Protein AF-A0A7S2RIU3-F1 (afdb_monomer_lite)

Sequence (317 aa):
FLNDSSLLVAAGASIALSIPTLNGYVSGSTHMAALGVFNILAFGINVISVSIPGRLDGGKEDAIERQDRQEEVKHTSYQSMSSSNEDENKDIVDRKVNEEYAIVSNVNAARAKQLINPSGWAFAIWAPIYLGETAFVTIGQWISPAVKHLLPQITTPFVAANLFQSLWCASFRPKYHHPTSSPWWQKYISVAMLSGTAYQLSHVHSIVKKDSSSSLWFIPITMHFGWTTVATLLNLNGSVALDCLPDAKEHIIIAVGYASALLATVLGVSITFVKDSPVYGATLAFAFAACADGLKRELKKQTSFDNNNDDVLTKAS

Radius of gyration: 23.57 Å; chains: 1; bounding box: 53×50×79 Å

Organism: NCBI:txid49252

pLDDT: mean 83.88, std 15.84, range [44.38, 98.69]

Secondary structure (DSSP, 8-state):
-TT-HHHHHHHHHHHHHHHHHHHHHHHT---HHHHHHHHHHHHHHHHHHHHSTT-TT-THHHHHHHHHHHHHHHHHHHHHTTS---HHHHHHHHHHHHHHHHHHHHHHHHHHT-S----GGGGGGHHHHHHHHHHIIIIIHHH-HHHHHHHHHHHHHHHHHHHHHHHHHHHT-GGGG-TTTS-TTGGGHHHHHHHHHHHHHHHHHHHHTT-GGGGGGGHHHHHHHHHHHHHHHHHHHHHHHHHT-SS--HHHHHHHHHHHHHHHHHHHHHHHHHTT-HHHHHHHHHHHHHHHHHHHHHHHHHHHHHHHHHHHHHHH-

Foldseek 3Di:
DLPDLVVLVVLLVVLVVCLVVLLVVLLPDPCLVVLLVLLVVLLVLLVVLVVQFQQPPPCVCVVVVVVVVVVVVVVVVVVCVVPDDDPPVVVVVVVVVVLVVVQVVLLVVLVLLQLFDFAPCLVVLVVLLSVLSCCCSVPVCPPPPLNVVCSSQLSSLSSQLSVLSSSLSNLPHPVLLGLPPHDLCSLCSNLSSLVRNLVSLVSVLVSCLVPPVSPSSCLSSLLSNLQSLLVSLSSVLSSVSSVCPPVRPSVVSVVSSVVSLVVSVCCLVCCCVVSVCVSSNVSSVSSVVRRVVVNVVSVVVVVVVVVVVVVVVVVVD

Structure (mmCIF, N/CA/C/O backbone):
data_AF-A0A7S2RIU3-F1
#
_entry.id   AF-A0A7S2RIU3-F1
#
loop_
_atom_site.group_PDB
_atom_site.id
_atom_site.type_symbol
_atom_site.label_atom_id
_atom_site.label_alt_id
_atom_site.label_comp_id
_atom_site.label_asym_id
_atom_site.label_entity_id
_atom_site.label_seq_id
_atom_site.pdbx_PDB_ins_code
_atom_site.Cartn_x
_atom_site.Cartn_y
_atom_site.Cartn_z
_atom_site.occupancy
_atom_site.B_iso_or_equiv
_atom_site.auth_seq_id
_atom_site.auth_comp_id
_atom_site.auth_asym_id
_atom_site.auth_atom_id
_atom_site.pdbx_PDB_model_num
ATOM 1 N N . PHE A 1 1 ? -9.741 20.211 -1.295 1.00 55.47 1 PHE A N 1
ATOM 2 C CA . PHE A 1 1 ? -10.467 19.455 -2.343 1.00 55.47 1 PHE A CA 1
ATOM 3 C C . PHE A 1 1 ? -10.849 18.044 -1.884 1.00 55.47 1 PHE A C 1
ATOM 5 O O . PHE A 1 1 ? -12.023 17.727 -1.919 1.00 55.47 1 PHE A O 1
ATOM 12 N N . LEU A 1 2 ? -9.942 17.220 -1.338 1.00 69.50 2 LEU A N 1
ATOM 13 C CA . LEU A 1 2 ? -10.250 15.852 -0.850 1.00 69.50 2 LEU A CA 1
ATOM 14 C C . LEU A 1 2 ? -11.048 15.786 0.476 1.00 69.50 2 LEU A C 1
ATOM 16 O O . LEU A 1 2 ? -10.914 14.832 1.243 1.00 69.50 2 LEU A O 1
ATOM 20 N N . ASN A 1 3 ? -11.861 16.807 0.765 1.00 79.00 3 ASN A N 1
ATOM 21 C CA . ASN A 1 3 ? -12.706 16.867 1.956 1.00 79.00 3 ASN A CA 1
ATOM 22 C C . ASN A 1 3 ? -14.093 16.222 1.719 1.00 79.00 3 ASN A C 1
ATOM 24 O O . ASN A 1 3 ? -14.942 16.285 2.600 1.00 79.00 3 ASN A O 1
ATOM 28 N N . ASP A 1 4 ? -14.306 15.556 0.588 1.00 88.56 4 ASP A N 1
ATOM 29 C CA . ASP A 1 4 ? -15.521 14.806 0.260 1.00 88.56 4 ASP A CA 1
ATOM 30 C C . ASP A 1 4 ? -15.141 13.355 -0.084 1.00 88.56 4 ASP A C 1
ATOM 32 O O . ASP A 1 4 ? -14.226 13.114 -0.878 1.00 88.56 4 ASP A O 1
ATOM 36 N N . SER A 1 5 ? -15.813 12.386 0.543 1.00 90.69 5 SER A N 1
ATOM 37 C CA . SER A 1 5 ? -15.600 10.947 0.324 1.00 90.69 5 SER A CA 1
ATOM 38 C C . SER A 1 5 ? -15.981 10.534 -1.091 1.00 90.69 5 SER A C 1
ATOM 40 O O . SER A 1 5 ? -15.297 9.708 -1.690 1.00 90.69 5 SER A O 1
ATOM 42 N N . SER A 1 6 ? -17.037 11.127 -1.645 1.00 92.62 6 SER A N 1
ATOM 43 C CA . SER A 1 6 ? -17.508 10.871 -3.004 1.00 92.62 6 SER A CA 1
ATOM 44 C C . SER A 1 6 ? -16.467 11.331 -4.009 1.00 92.62 6 SER A C 1
ATOM 46 O O . SER A 1 6 ? -16.177 10.617 -4.964 1.00 92.62 6 SER A O 1
ATOM 48 N N . LEU A 1 7 ? -15.835 12.481 -3.759 1.00 92.56 7 LEU A N 1
ATOM 49 C CA . LEU A 1 7 ? -14.757 12.975 -4.608 1.00 92.56 7 LEU A CA 1
ATOM 50 C C . LEU A 1 7 ? -13.502 12.102 -4.505 1.00 92.56 7 LEU A C 1
ATOM 52 O O . LEU A 1 7 ? -12.846 11.854 -5.512 1.00 92.56 7 LEU A O 1
ATOM 56 N N . LEU A 1 8 ? -13.180 11.608 -3.306 1.00 93.12 8 LEU A N 1
ATOM 57 C CA . LEU A 1 8 ? -12.072 10.674 -3.104 1.00 93.12 8 LEU A CA 1
ATOM 58 C C . LEU A 1 8 ? -12.297 9.366 -3.882 1.00 93.12 8 LEU A C 1
ATOM 60 O O . LEU A 1 8 ? -11.397 8.896 -4.578 1.00 93.12 8 LEU A O 1
ATOM 64 N N . VAL A 1 9 ? -13.513 8.814 -3.820 1.00 94.81 9 VAL A N 1
ATOM 65 C CA . VAL A 1 9 ? -13.907 7.634 -4.604 1.00 94.81 9 VAL A CA 1
ATOM 66 C C . VAL A 1 9 ? -13.896 7.932 -6.097 1.00 94.81 9 VAL A C 1
ATOM 68 O O . VAL A 1 9 ? -13.350 7.139 -6.858 1.00 94.81 9 VAL A O 1
ATOM 71 N N . ALA A 1 10 ? -14.433 9.075 -6.524 1.00 96.00 10 ALA A N 1
ATOM 72 C CA . ALA A 1 10 ? -14.424 9.485 -7.922 1.00 96.00 10 ALA A CA 1
ATOM 73 C C . ALA A 1 10 ? -12.992 9.628 -8.457 1.00 96.00 10 ALA A C 1
ATOM 75 O O . ALA A 1 10 ? -12.719 9.196 -9.575 1.00 96.00 10 ALA A O 1
ATOM 76 N N . ALA A 1 11 ? -12.061 10.158 -7.659 1.00 96.44 11 ALA A N 1
ATOM 77 C CA . ALA A 1 11 ? -10.648 10.236 -8.018 1.00 96.44 11 ALA A CA 1
ATOM 78 C C . ALA A 1 11 ? -10.031 8.838 -8.178 1.00 96.44 11 ALA A C 1
ATOM 80 O O . ALA A 1 11 ? -9.396 8.563 -9.195 1.00 96.44 11 ALA A O 1
ATOM 81 N N . GLY A 1 12 ? -10.275 7.928 -7.229 1.00 96.62 12 GLY A N 1
ATOM 82 C CA . GLY A 1 12 ? -9.811 6.540 -7.319 1.00 96.62 12 GLY A CA 1
ATOM 83 C C . GLY A 1 12 ? -10.391 5.794 -8.526 1.00 96.62 12 GLY A C 1
ATOM 84 O O . GLY A 1 12 ? -9.662 5.124 -9.256 1.00 96.62 12 GLY A O 1
ATOM 85 N N . ALA A 1 13 ? -11.688 5.963 -8.790 1.00 97.38 13 ALA A N 1
ATOM 86 C CA . ALA A 1 13 ? -12.356 5.405 -9.961 1.00 97.38 13 ALA A CA 1
ATOM 87 C C . ALA A 1 13 ? -11.805 5.998 -11.266 1.00 97.38 13 ALA A C 1
ATOM 89 O O . ALA A 1 13 ? -11.565 5.261 -12.217 1.00 97.38 13 ALA A O 1
ATOM 90 N N . SER A 1 14 ? -11.536 7.305 -11.302 1.00 97.69 14 SER A N 1
ATOM 91 C CA . SER A 1 14 ? -10.934 7.973 -12.462 1.00 97.69 14 SER A CA 1
ATOM 92 C C . SER A 1 14 ? -9.537 7.431 -12.759 1.00 97.69 14 SER A C 1
ATOM 94 O O . SER A 1 14 ? -9.223 7.156 -13.917 1.00 97.69 14 SER A O 1
ATOM 96 N N . ILE A 1 15 ? -8.718 7.197 -11.725 1.00 97.25 15 ILE A N 1
ATOM 97 C CA . ILE A 1 15 ? -7.428 6.514 -11.883 1.00 97.25 15 ILE A CA 1
ATOM 98 C C . ILE A 1 15 ? -7.667 5.129 -12.489 1.00 97.25 15 ILE A C 1
ATOM 100 O O . ILE A 1 15 ? -7.122 4.850 -13.552 1.00 97.25 15 ILE A O 1
ATOM 104 N N . ALA A 1 16 ? -8.533 4.304 -11.890 1.00 96.62 16 ALA A N 1
ATOM 105 C CA . ALA A 1 16 ? -8.804 2.947 -12.371 1.00 96.62 16 ALA A CA 1
ATOM 106 C C . ALA A 1 16 ? -9.253 2.908 -13.845 1.00 96.62 16 ALA A C 1
ATOM 108 O O . ALA A 1 16 ? -8.742 2.111 -14.631 1.00 96.62 16 ALA A O 1
ATOM 109 N N . LEU A 1 17 ? -10.178 3.793 -14.225 1.00 97.31 17 LEU A N 1
ATOM 110 C CA . LEU A 1 17 ? -10.743 3.867 -15.573 1.00 97.31 17 LEU A CA 1
ATOM 111 C C . LEU A 1 17 ? -9.758 4.430 -16.605 1.00 97.31 17 LEU A C 1
ATOM 113 O O . LEU A 1 17 ? -9.846 4.082 -17.780 1.00 97.31 17 LEU A O 1
ATOM 117 N N . SER A 1 18 ? -8.810 5.275 -16.192 1.00 95.75 18 SER A N 1
ATOM 118 C CA . SER A 1 18 ? -7.809 5.846 -17.103 1.00 95.75 18 SER A CA 1
ATOM 119 C C . SER A 1 18 ? -6.658 4.890 -17.434 1.00 95.75 18 SER A C 1
ATOM 121 O O . SER A 1 18 ? -5.979 5.096 -18.440 1.00 95.75 18 SER A O 1
ATOM 123 N N . ILE A 1 19 ? -6.451 3.824 -16.648 1.00 95.31 19 ILE A N 1
ATOM 124 C CA . ILE A 1 19 ? -5.309 2.906 -16.807 1.00 95.31 19 ILE A CA 1
ATOM 125 C C . ILE A 1 19 ? -5.209 2.289 -18.205 1.00 95.31 19 ILE A C 1
ATOM 127 O O . ILE A 1 19 ? -4.118 2.360 -18.763 1.00 95.31 19 ILE A O 1
ATOM 131 N N . PRO A 1 20 ? -6.262 1.708 -18.818 1.00 93.81 20 PRO A N 1
ATOM 132 C CA . PRO A 1 20 ? -6.129 1.103 -20.145 1.00 93.81 20 PRO A CA 1
ATOM 133 C C . PRO A 1 20 ? -5.681 2.115 -21.207 1.00 93.81 20 PRO A C 1
ATOM 135 O O . PRO A 1 20 ? -4.776 1.832 -21.994 1.00 93.81 20 PRO A O 1
ATOM 138 N N . THR A 1 21 ? -6.259 3.319 -21.178 1.00 93.50 21 THR A N 1
ATOM 139 C CA . THR A 1 21 ? -5.922 4.419 -22.091 1.00 93.50 21 THR A CA 1
ATOM 140 C C . THR A 1 21 ? -4.491 4.904 -21.876 1.00 93.50 21 THR A C 1
ATOM 142 O O . THR A 1 21 ? -3.727 5.025 -22.835 1.00 93.50 21 THR A O 1
ATOM 145 N N . LEU A 1 22 ? -4.098 5.130 -20.618 1.00 90.69 22 LEU A N 1
ATOM 146 C CA . LEU A 1 22 ? -2.735 5.524 -20.265 1.00 90.69 22 LEU A CA 1
ATOM 147 C C . LEU A 1 22 ? -1.729 4.442 -20.648 1.00 90.69 22 LEU A C 1
ATOM 149 O O . LEU A 1 22 ? -0.668 4.763 -21.167 1.00 90.69 22 LEU A O 1
ATOM 153 N N . ASN A 1 23 ? -2.066 3.167 -20.463 1.00 90.31 23 ASN A N 1
ATOM 154 C CA . ASN A 1 23 ? -1.193 2.061 -20.825 1.00 90.31 23 ASN A CA 1
ATOM 155 C C . ASN A 1 23 ? -0.964 1.990 -22.337 1.00 90.31 23 ASN A C 1
ATOM 157 O O . ASN A 1 23 ? 0.176 1.812 -22.758 1.00 90.31 23 ASN A O 1
ATOM 161 N N . GLY A 1 24 ? -2.008 2.194 -23.148 1.00 87.31 24 GLY A N 1
ATOM 162 C CA . GLY A 1 24 ? -1.877 2.278 -24.605 1.00 87.31 24 GLY A CA 1
ATOM 163 C C . GLY A 1 24 ? -0.983 3.439 -25.050 1.00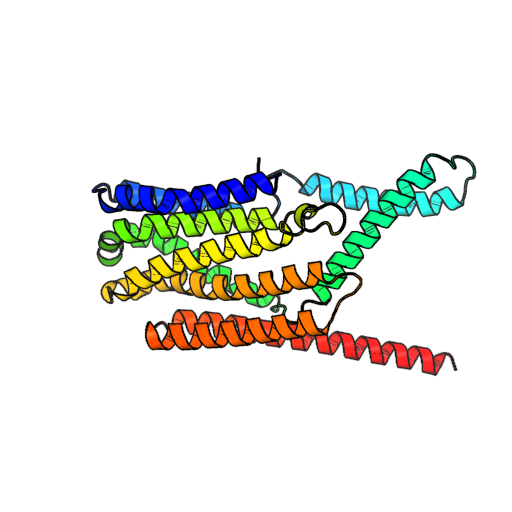 87.31 24 GLY A C 1
ATOM 164 O O . GLY A 1 24 ? -0.103 3.255 -25.887 1.00 87.31 24 GLY A O 1
ATOM 165 N N . TYR A 1 25 ? -1.153 4.614 -24.437 1.00 88.88 25 TYR A N 1
ATOM 166 C CA . TYR A 1 25 ? -0.342 5.794 -24.743 1.00 88.88 25 TYR A CA 1
ATOM 167 C C . TYR A 1 25 ? 1.124 5.637 -24.305 1.00 88.88 25 TYR A C 1
ATOM 169 O O . TYR A 1 25 ? 2.047 5.915 -25.067 1.00 88.88 25 TYR A O 1
ATOM 177 N N . VAL A 1 26 ? 1.350 5.160 -23.079 1.00 89.44 26 VAL A N 1
ATOM 178 C CA . VAL A 1 26 ? 2.682 5.014 -22.477 1.00 89.44 26 VAL A CA 1
ATOM 179 C C . VAL A 1 26 ? 3.475 3.882 -23.126 1.00 89.44 26 VAL A C 1
ATOM 181 O O . VAL A 1 26 ? 4.656 4.072 -23.411 1.00 89.44 26 VAL A O 1
ATOM 184 N N . SER A 1 27 ? 2.837 2.749 -23.438 1.00 84.19 27 SER A N 1
ATOM 185 C CA . SER A 1 27 ? 3.509 1.614 -24.090 1.00 84.19 27 SER A CA 1
ATOM 186 C C . SER A 1 27 ? 3.995 1.951 -25.504 1.00 84.19 27 SER A C 1
ATOM 188 O O . SER A 1 27 ? 4.968 1.366 -25.969 1.00 84.19 27 SER A O 1
ATOM 190 N N . GLY A 1 28 ? 3.332 2.892 -26.188 1.00 80.56 28 GLY A N 1
ATOM 191 C CA . GLY A 1 28 ? 3.750 3.401 -27.498 1.00 80.56 28 GLY A CA 1
ATOM 192 C C . GLY A 1 28 ? 4.742 4.568 -27.440 1.00 80.56 28 GLY A C 1
ATOM 193 O O . GLY A 1 28 ? 5.232 5.001 -28.482 1.00 80.56 28 GLY A O 1
ATOM 194 N N . SER A 1 29 ? 5.039 5.099 -26.250 1.00 80.19 29 SER A N 1
ATOM 195 C CA . SER A 1 29 ? 5.915 6.259 -26.097 1.00 80.19 29 SER A CA 1
ATOM 196 C C . SER A 1 29 ? 7.383 5.879 -26.272 1.00 80.19 29 SER A C 1
ATOM 198 O O . SER A 1 29 ? 7.905 4.995 -25.595 1.00 80.19 29 SER A O 1
ATOM 200 N N . THR A 1 30 ? 8.088 6.616 -27.128 1.00 79.25 30 THR A N 1
ATOM 201 C CA . THR A 1 30 ? 9.547 6.511 -27.291 1.00 79.25 30 THR A CA 1
ATOM 202 C C . THR A 1 30 ? 10.312 7.445 -26.344 1.00 79.25 30 THR A C 1
ATOM 204 O O . THR A 1 30 ? 11.537 7.365 -26.229 1.00 79.25 30 THR A O 1
ATOM 207 N N . HIS A 1 31 ? 9.611 8.324 -25.618 1.00 91.50 31 HIS A N 1
ATOM 208 C CA . HIS A 1 31 ? 10.215 9.344 -24.763 1.00 91.50 31 HIS A CA 1
ATOM 209 C C . HIS A 1 31 ? 10.477 8.823 -23.343 1.00 91.50 31 HIS A C 1
ATOM 211 O O . HIS A 1 31 ? 9.779 9.174 -22.392 1.00 91.50 31 HIS A O 1
ATOM 217 N N . MET A 1 32 ? 11.537 8.028 -23.179 1.00 91.88 32 MET A N 1
ATOM 218 C CA . MET A 1 32 ? 11.919 7.429 -21.886 1.00 91.88 32 MET A CA 1
ATOM 219 C C . MET A 1 32 ? 12.101 8.450 -20.756 1.00 91.88 32 MET A C 1
ATOM 221 O O . MET A 1 32 ? 11.740 8.183 -19.612 1.00 91.88 32 MET A O 1
ATOM 225 N N . ALA A 1 33 ? 12.616 9.641 -21.074 1.00 93.06 33 ALA A N 1
ATOM 226 C CA . ALA A 1 33 ? 12.773 10.710 -20.092 1.00 93.06 33 ALA A CA 1
ATOM 227 C C . ALA A 1 33 ? 11.423 11.195 -19.540 1.00 93.06 33 ALA A C 1
ATOM 229 O O . ALA A 1 33 ? 11.303 11.424 -18.340 1.00 93.06 33 ALA A O 1
ATOM 230 N N . ALA A 1 34 ? 10.392 11.292 -20.386 1.00 94.25 34 ALA A N 1
ATOM 231 C CA . ALA A 1 34 ? 9.056 11.686 -19.946 1.00 94.25 34 ALA A CA 1
ATOM 232 C C . ALA A 1 34 ? 8.450 10.639 -18.997 1.00 94.25 34 ALA A C 1
ATOM 234 O O . ALA A 1 34 ? 7.893 10.999 -17.963 1.00 94.25 34 ALA A O 1
ATOM 235 N N . LEU A 1 35 ? 8.632 9.346 -19.293 1.00 94.94 35 LEU A N 1
ATOM 236 C CA . LEU A 1 35 ? 8.189 8.254 -18.416 1.00 94.94 35 LEU A CA 1
ATOM 237 C C . LEU A 1 35 ? 8.882 8.298 -17.050 1.00 94.94 35 LEU A C 1
ATOM 239 O O . LEU A 1 35 ? 8.228 8.156 -16.015 1.00 94.94 35 LEU A O 1
ATOM 243 N N . GLY A 1 36 ? 10.191 8.561 -17.045 1.00 95.81 36 GLY A N 1
ATOM 244 C CA . GLY A 1 36 ? 10.953 8.742 -15.814 1.00 95.81 36 GLY A CA 1
ATOM 245 C C . GLY A 1 36 ? 10.455 9.927 -14.981 1.00 95.81 36 GLY A C 1
ATOM 246 O O . GLY A 1 36 ? 10.289 9.800 -13.766 1.00 95.81 36 GLY A O 1
ATOM 247 N N . VAL A 1 37 ? 10.145 11.056 -15.626 1.00 96.44 37 VAL A N 1
ATOM 248 C CA . VAL A 1 37 ? 9.562 12.232 -14.959 1.00 96.44 37 VAL A CA 1
ATOM 249 C C . VAL A 1 37 ? 8.190 11.910 -14.363 1.00 96.44 37 VAL A C 1
ATOM 251 O O . VAL A 1 37 ? 7.948 12.266 -13.212 1.00 96.44 37 VAL A O 1
ATOM 254 N N . PHE A 1 38 ? 7.315 11.189 -15.072 1.00 96.00 38 PHE A N 1
ATOM 255 C CA . PHE A 1 38 ? 6.019 10.776 -14.517 1.00 96.00 38 PHE A CA 1
ATOM 256 C C . PHE A 1 38 ? 6.166 9.905 -13.266 1.00 96.00 38 PHE A C 1
ATOM 258 O O . PHE A 1 38 ? 5.475 10.154 -12.276 1.00 96.00 38 PHE A O 1
ATOM 265 N N . ASN A 1 39 ? 7.098 8.946 -13.269 1.00 97.62 39 ASN A N 1
ATOM 266 C CA . ASN A 1 39 ? 7.386 8.124 -12.091 1.00 97.62 39 ASN A CA 1
ATOM 267 C C . ASN A 1 39 ? 7.856 8.979 -10.901 1.00 97.62 39 ASN A C 1
ATOM 269 O O . ASN A 1 39 ? 7.372 8.784 -9.788 1.00 97.62 39 ASN A O 1
ATOM 273 N N . ILE A 1 40 ? 8.759 9.944 -11.130 1.00 98.19 40 ILE A N 1
ATOM 274 C CA . ILE A 1 40 ? 9.255 10.854 -10.081 1.00 98.19 40 ILE A CA 1
ATOM 275 C C . ILE A 1 40 ? 8.121 11.710 -9.520 1.00 98.19 40 ILE A C 1
ATOM 277 O O . ILE A 1 40 ? 7.999 11.829 -8.305 1.00 98.19 40 ILE A O 1
ATOM 281 N N . LEU A 1 41 ? 7.289 12.300 -10.383 1.00 98.06 41 LEU A N 1
ATOM 282 C CA . LEU A 1 41 ? 6.187 13.158 -9.951 1.00 98.06 41 LEU A CA 1
ATOM 283 C C . LEU A 1 41 ? 5.164 12.374 -9.124 1.00 98.06 41 LEU A C 1
ATOM 285 O O . LEU A 1 41 ? 4.795 12.815 -8.038 1.00 98.06 41 LEU A O 1
ATOM 289 N N . ALA A 1 42 ? 4.746 11.198 -9.598 1.00 97.88 42 ALA A N 1
ATOM 290 C CA . ALA A 1 42 ? 3.797 10.355 -8.876 1.00 97.88 42 ALA A CA 1
ATOM 291 C C . ALA A 1 42 ? 4.358 9.896 -7.522 1.00 97.88 42 ALA A C 1
ATOM 293 O O . ALA A 1 42 ? 3.676 10.007 -6.504 1.00 97.88 42 ALA A O 1
ATOM 294 N N . PHE A 1 43 ? 5.616 9.447 -7.491 1.00 98.38 43 PHE A N 1
ATOM 295 C CA . PHE A 1 43 ? 6.285 9.060 -6.251 1.00 98.38 43 PHE A CA 1
ATOM 296 C C . PHE A 1 43 ? 6.463 10.246 -5.292 1.00 98.38 43 PHE A C 1
ATOM 298 O O . PHE A 1 43 ? 6.207 10.115 -4.099 1.00 98.38 43 PHE A O 1
ATOM 305 N N . GLY A 1 44 ? 6.820 11.429 -5.797 1.00 98.06 44 GLY A N 1
ATOM 306 C CA . GLY A 1 44 ? 6.921 12.651 -4.998 1.00 98.06 44 GLY A CA 1
ATOM 307 C C . GLY A 1 44 ? 5.589 13.045 -4.353 1.00 98.06 44 GLY A C 1
ATOM 308 O O . GLY A 1 44 ? 5.549 13.343 -3.160 1.00 98.06 44 GLY A O 1
ATOM 309 N N . ILE A 1 45 ? 4.483 12.971 -5.105 1.00 96.69 45 ILE A N 1
ATOM 310 C CA . ILE A 1 45 ? 3.126 13.183 -4.571 1.00 96.69 45 ILE A CA 1
ATOM 311 C C . ILE A 1 45 ? 2.821 12.167 -3.463 1.00 96.69 45 ILE A C 1
ATOM 313 O O . ILE A 1 45 ? 2.296 12.548 -2.413 1.00 96.69 45 ILE A O 1
ATOM 317 N N . ASN A 1 46 ? 3.179 10.896 -3.660 1.00 96.38 46 ASN A N 1
ATOM 318 C CA . ASN A 1 46 ? 3.010 9.853 -2.652 1.00 96.38 46 ASN A CA 1
ATOM 319 C C . ASN A 1 46 ? 3.817 10.147 -1.377 1.00 96.38 46 ASN A C 1
ATOM 321 O O . ASN A 1 46 ? 3.227 10.220 -0.301 1.00 96.38 46 ASN A O 1
ATOM 325 N N . VAL A 1 47 ? 5.119 10.440 -1.488 1.00 96.44 47 VAL A N 1
ATOM 326 C CA . VAL A 1 47 ? 5.991 10.805 -0.351 1.00 96.44 47 VAL A CA 1
ATOM 327 C C . VAL A 1 47 ? 5.418 11.977 0.451 1.00 96.44 47 VAL A C 1
ATOM 329 O O . VAL A 1 47 ? 5.354 11.915 1.681 1.00 96.44 47 VAL A O 1
ATOM 332 N N . ILE A 1 48 ? 4.949 13.030 -0.224 1.00 94.50 48 ILE A N 1
ATOM 333 C CA . ILE A 1 48 ? 4.302 14.176 0.434 1.00 94.50 48 ILE A CA 1
ATOM 334 C C . ILE A 1 48 ? 3.016 13.734 1.149 1.00 94.50 48 ILE A C 1
ATOM 336 O O . ILE A 1 48 ? 2.780 14.116 2.295 1.00 94.50 48 ILE A O 1
ATOM 340 N N . SER A 1 49 ? 2.208 12.890 0.501 1.00 91.69 49 SER A N 1
ATOM 341 C CA . SER A 1 49 ? 0.938 12.395 1.048 1.00 91.69 49 SER A CA 1
ATOM 342 C C . SER A 1 49 ? 1.135 11.559 2.317 1.00 91.69 49 SER A C 1
ATOM 344 O O . SER A 1 49 ? 0.420 11.766 3.298 1.00 91.69 49 SER A O 1
ATOM 346 N N . VAL A 1 50 ? 2.121 10.653 2.339 1.00 89.62 50 VAL A N 1
ATOM 347 C CA . VAL A 1 50 ? 2.417 9.827 3.526 1.00 89.62 50 VAL A CA 1
ATOM 348 C C . VAL A 1 50 ? 3.136 10.591 4.631 1.00 89.62 50 VAL A C 1
ATOM 350 O O . VAL A 1 50 ? 3.028 10.214 5.794 1.00 89.62 50 VAL A O 1
ATOM 353 N N . SER A 1 51 ? 3.834 11.680 4.300 1.00 88.31 51 SER A N 1
ATOM 354 C CA . SER A 1 51 ? 4.454 12.559 5.302 1.00 88.31 51 SER A CA 1
ATOM 355 C C . SER A 1 51 ? 3.411 13.372 6.075 1.00 88.31 51 SER A C 1
ATOM 357 O O . SER A 1 51 ? 3.682 13.852 7.176 1.00 88.31 51 SER A O 1
ATOM 359 N N . ILE A 1 52 ? 2.201 13.517 5.518 1.00 81.81 52 ILE A N 1
ATOM 360 C CA . ILE A 1 52 ? 1.101 14.299 6.091 1.00 81.81 52 ILE A CA 1
ATOM 361 C C . ILE A 1 52 ? -0.212 13.476 6.056 1.00 81.81 52 ILE A C 1
ATOM 363 O O . ILE A 1 52 ? -1.178 13.865 5.387 1.00 81.81 52 ILE A O 1
ATOM 367 N N . PRO A 1 53 ? -0.306 12.332 6.774 1.00 64.94 53 PRO A N 1
ATOM 368 C CA . PRO A 1 53 ? -1.495 11.480 6.721 1.00 64.94 53 PRO A CA 1
ATOM 369 C C . PRO A 1 53 ? -2.737 12.226 7.218 1.00 64.94 53 PRO A C 1
ATOM 371 O O . PRO A 1 53 ? -2.715 12.820 8.297 1.00 64.94 53 PRO A O 1
ATOM 374 N N . GLY A 1 54 ? -3.822 12.202 6.436 1.00 56.56 54 GLY A N 1
ATOM 375 C CA . GLY A 1 54 ? -5.116 12.790 6.801 1.00 56.56 54 GLY A CA 1
ATOM 376 C C . GLY A 1 54 ? -5.156 14.319 6.965 1.00 56.56 54 GLY A C 1
ATOM 377 O O . GLY A 1 54 ? -6.140 14.814 7.509 1.00 56.56 54 GLY A O 1
ATOM 378 N N . ARG A 1 55 ? -4.115 15.064 6.549 1.00 57.22 55 ARG A N 1
ATOM 379 C CA . ARG A 1 55 ? -3.847 16.436 7.047 1.00 57.22 55 ARG A CA 1
ATOM 380 C C . ARG A 1 55 ? -3.463 17.488 5.990 1.00 57.22 55 ARG A C 1
ATOM 382 O O . ARG A 1 55 ? -2.995 18.561 6.361 1.00 57.22 55 ARG A O 1
ATOM 389 N N . LEU A 1 56 ? -3.658 17.216 4.694 1.00 49.72 56 LEU A N 1
ATOM 390 C CA . LEU A 1 56 ? -3.266 18.126 3.593 1.00 49.72 56 LEU A CA 1
ATOM 391 C C . LEU A 1 56 ? -3.995 19.491 3.588 1.00 49.72 56 LEU A C 1
ATOM 393 O O . LEU A 1 56 ? -3.634 20.370 2.816 1.00 49.72 56 LEU A O 1
ATOM 397 N N . ASP A 1 57 ? -5.014 19.672 4.423 1.00 50.88 57 ASP A N 1
ATOM 398 C CA . ASP A 1 57 ? -5.892 20.843 4.490 1.00 50.88 57 ASP A CA 1
ATOM 399 C C . ASP A 1 57 ? -5.889 21.563 5.852 1.00 50.88 57 ASP A C 1
ATOM 401 O O . ASP A 1 57 ? -6.804 22.324 6.131 1.00 50.88 57 ASP A O 1
ATOM 405 N N . GLY A 1 58 ? -4.857 21.377 6.686 1.00 45.78 58 GLY A N 1
ATOM 406 C CA . GLY A 1 58 ? -4.597 22.298 7.810 1.00 45.78 58 GLY A CA 1
ATOM 407 C C . GLY A 1 58 ? -5.210 21.936 9.170 1.00 45.78 58 GLY A C 1
ATOM 408 O O . GLY A 1 58 ? -5.022 22.674 10.127 1.00 45.78 58 GLY A O 1
ATOM 409 N N . GLY A 1 59 ? -5.830 20.762 9.333 1.00 44.38 59 GLY A N 1
ATOM 410 C CA . GLY A 1 59 ? -6.490 20.347 10.590 1.00 44.38 59 GLY A CA 1
ATOM 411 C C . GLY A 1 59 ? -5.598 20.163 11.838 1.00 44.38 59 GLY A C 1
ATOM 412 O O . GLY A 1 59 ? -6.030 19.531 12.799 1.00 44.38 59 GLY A O 1
ATOM 413 N N . LYS A 1 60 ? -4.343 20.643 11.841 1.00 44.50 60 LYS A N 1
ATOM 414 C CA . LYS A 1 60 ? -3.565 20.817 13.082 1.00 44.50 60 LYS A CA 1
ATOM 415 C C . LYS A 1 60 ? -4.205 21.879 13.967 1.00 44.50 60 LYS A C 1
ATOM 417 O O . LYS A 1 60 ? -4.303 21.635 15.161 1.00 44.50 60 LYS A O 1
ATOM 422 N N . GLU A 1 61 ? -4.659 22.980 13.377 1.00 45.66 61 GLU A N 1
ATOM 423 C CA . GLU A 1 61 ? -5.354 24.037 14.110 1.00 45.66 61 GLU A CA 1
ATOM 424 C C . GLU A 1 61 ? -6.693 23.512 14.621 1.00 45.66 61 GLU A C 1
ATOM 426 O O . GLU A 1 61 ? -6.876 23.499 15.822 1.00 45.66 61 GLU A O 1
ATOM 431 N N . ASP A 1 62 ? -7.526 22.873 13.795 1.00 48.91 62 ASP A N 1
ATOM 432 C CA . ASP A 1 62 ? -8.819 22.347 14.262 1.00 48.91 62 ASP A CA 1
ATOM 433 C C . ASP A 1 62 ? -8.728 21.261 15.346 1.00 48.91 62 ASP A C 1
ATOM 435 O O . ASP A 1 62 ? -9.619 21.168 16.180 1.00 48.91 62 ASP A O 1
ATOM 439 N N . ALA A 1 63 ? -7.722 20.377 15.324 1.00 48.78 63 ALA A N 1
ATOM 440 C CA . ALA A 1 63 ? -7.600 19.306 16.320 1.00 48.78 63 ALA A CA 1
ATOM 441 C C . ALA A 1 63 ? -7.014 19.809 17.646 1.00 48.78 63 ALA A C 1
ATOM 443 O O . ALA A 1 63 ? -7.453 19.357 18.700 1.00 48.78 63 ALA A O 1
ATOM 444 N N . ILE A 1 64 ? -6.055 20.740 17.582 1.00 49.00 64 ILE A N 1
ATOM 445 C CA . ILE A 1 64 ? -5.510 21.424 18.760 1.00 49.00 64 ILE A CA 1
ATOM 446 C C . ILE A 1 64 ? -6.576 22.360 19.325 1.00 49.00 64 ILE A C 1
ATOM 448 O O . ILE A 1 64 ? -6.896 22.247 20.488 1.00 49.00 64 ILE A O 1
ATOM 452 N N . GLU A 1 65 ? -7.257 23.149 18.497 1.00 50.97 65 GLU A N 1
ATOM 453 C CA . GLU A 1 65 ? -8.361 24.021 18.906 1.00 50.97 65 GLU A CA 1
ATOM 454 C C . GLU A 1 65 ? -9.582 23.221 19.398 1.00 50.97 65 GLU A C 1
ATOM 456 O O . GLU A 1 65 ? -10.349 23.712 20.218 1.00 50.97 65 GLU A O 1
ATOM 461 N N . ARG A 1 66 ? -9.792 21.974 18.941 1.00 55.53 66 ARG A N 1
ATOM 462 C CA . ARG A 1 66 ? -10.788 21.057 19.531 1.00 55.53 66 ARG A CA 1
ATOM 463 C C . ARG A 1 66 ? -10.321 20.452 20.846 1.00 55.53 66 ARG A C 1
ATOM 465 O O . ARG A 1 66 ? -11.167 20.278 21.711 1.00 55.53 66 ARG A O 1
ATOM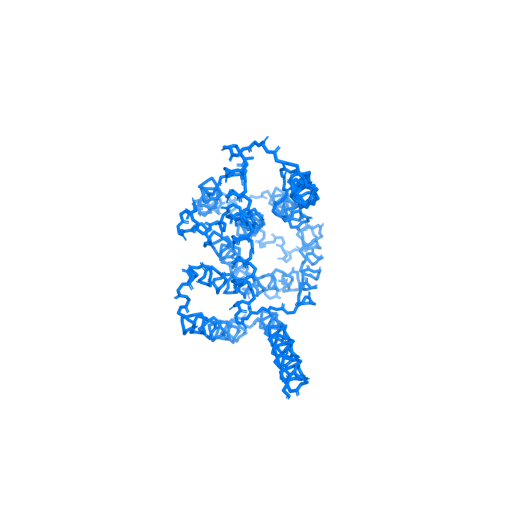 472 N N . GLN A 1 67 ? -9.039 20.123 21.006 1.00 53.75 67 GLN A N 1
ATOM 473 C CA . GLN A 1 67 ? -8.504 19.703 22.305 1.00 53.75 67 GLN A CA 1
ATOM 474 C C . GLN A 1 67 ? -8.538 20.858 23.305 1.00 53.75 67 GLN A C 1
ATOM 476 O O . GLN A 1 67 ? -9.049 20.668 24.398 1.00 53.75 67 GLN A O 1
ATOM 481 N N . ASP A 1 68 ? -8.114 22.051 22.901 1.00 57.44 68 ASP A N 1
ATOM 482 C CA . ASP A 1 68 ? -8.144 23.272 23.700 1.00 57.44 68 ASP A CA 1
ATOM 483 C C . ASP A 1 68 ? -9.590 23.643 24.042 1.00 57.44 68 ASP A C 1
ATOM 485 O O . ASP A 1 68 ? -9.890 23.855 25.209 1.00 57.44 68 ASP A O 1
ATOM 489 N N . ARG A 1 69 ? -10.536 23.587 23.086 1.00 56.12 69 ARG A N 1
ATOM 490 C CA . ARG A 1 69 ? -11.971 23.741 23.397 1.00 56.12 69 ARG A CA 1
ATOM 491 C C . ARG A 1 69 ? -12.512 22.623 24.284 1.00 56.12 69 ARG A C 1
ATOM 493 O O . ARG A 1 69 ? -13.404 22.881 25.076 1.00 56.12 69 ARG A O 1
ATOM 500 N N . GLN A 1 70 ? -12.033 21.385 24.174 1.00 55.75 70 GLN A N 1
ATOM 501 C CA . GLN A 1 70 ? -12.456 20.285 25.052 1.00 55.75 70 GLN A CA 1
ATOM 502 C C . GLN A 1 70 ? -11.914 20.443 26.477 1.00 55.75 70 GLN A C 1
ATOM 504 O O . GLN A 1 70 ? -12.622 20.110 27.430 1.00 55.75 70 GLN A O 1
ATOM 509 N N . GLU A 1 71 ? -10.684 20.933 26.630 1.00 59.25 71 GLU A N 1
ATOM 510 C CA . GLU A 1 71 ? -10.090 21.275 27.921 1.00 59.25 71 GLU A CA 1
ATOM 511 C C . GLU A 1 71 ? -10.775 22.500 28.525 1.00 59.25 71 GLU A C 1
ATOM 513 O O . GLU A 1 71 ? -11.136 22.460 29.698 1.00 59.25 71 GLU A O 1
ATOM 518 N N . GLU A 1 72 ? -11.061 23.522 27.718 1.00 58.47 72 GLU A N 1
ATOM 519 C CA . GLU A 1 72 ? -11.801 24.716 28.118 1.00 58.47 72 GLU A CA 1
ATOM 520 C C . GLU A 1 72 ? -13.235 24.361 28.527 1.00 58.47 72 GLU A C 1
ATOM 522 O O . GLU A 1 72 ? -13.637 24.698 29.632 1.00 58.47 72 GLU A O 1
ATOM 527 N N . VAL A 1 73 ? -13.970 23.566 27.740 1.00 56.50 73 VAL A N 1
ATOM 528 C CA . VAL A 1 73 ? -15.324 23.092 28.088 1.00 56.50 73 VAL A CA 1
ATOM 529 C C . VAL A 1 73 ? -15.316 22.222 29.343 1.00 56.50 73 VAL A C 1
ATOM 531 O O . VAL A 1 73 ? -16.203 22.387 30.175 1.00 56.50 73 VAL A O 1
ATOM 534 N N . LYS A 1 74 ? -14.322 21.342 29.548 1.00 58.38 74 LYS A N 1
ATOM 535 C CA . LYS A 1 74 ? -14.167 20.635 30.833 1.00 58.38 74 LYS A CA 1
ATOM 536 C C . LYS A 1 74 ? -13.959 21.626 31.975 1.00 58.38 74 LYS A C 1
ATOM 538 O O . LYS A 1 74 ? -14.612 21.514 33.009 1.00 58.38 74 LYS A O 1
ATOM 543 N N . HIS A 1 75 ? -13.080 22.609 31.802 1.00 56.62 75 HIS A N 1
ATOM 544 C CA . HIS A 1 75 ? -12.810 23.614 32.827 1.00 56.62 75 HIS A CA 1
ATOM 545 C C . HIS A 1 75 ? -14.060 24.456 33.142 1.00 56.62 75 HIS A C 1
ATOM 547 O O . HIS A 1 75 ? -14.392 24.659 34.309 1.00 56.62 75 HIS A O 1
ATOM 553 N N . THR A 1 76 ? -14.815 24.869 32.121 1.00 55.12 76 THR A N 1
ATOM 554 C CA . THR A 1 76 ? -16.066 25.626 32.244 1.00 55.12 76 THR A CA 1
ATOM 555 C C . THR A 1 76 ? -17.221 24.769 32.768 1.00 55.12 76 THR A C 1
ATOM 557 O O . THR A 1 76 ? -18.063 25.281 33.502 1.00 55.12 76 THR A O 1
ATOM 560 N N . SER A 1 77 ? -17.282 23.463 32.485 1.00 54.16 77 SER A N 1
ATOM 561 C CA . SER A 1 77 ? -18.300 22.572 33.061 1.00 54.16 77 SER A CA 1
ATOM 562 C C . SER A 1 77 ? -18.084 22.395 34.565 1.00 54.16 77 SER A C 1
ATOM 564 O O . SER A 1 77 ? -19.040 22.482 35.333 1.00 54.16 77 SER A O 1
ATOM 566 N N . TYR A 1 78 ? -16.827 22.250 35.006 1.00 53.84 78 TYR A N 1
ATOM 567 C CA . TYR A 1 78 ? -16.486 22.233 36.433 1.00 53.84 78 TYR A CA 1
ATOM 568 C C . TYR A 1 78 ? -16.761 23.580 37.116 1.00 53.84 78 TYR A C 1
ATOM 570 O O . TYR A 1 78 ? -17.167 23.608 38.276 1.00 53.84 78 TYR A O 1
ATOM 578 N N . GLN A 1 79 ? -16.598 24.696 36.402 1.00 51.25 79 GLN A N 1
ATOM 579 C CA . GLN A 1 79 ? -16.807 26.040 36.947 1.00 51.25 79 GLN A CA 1
ATOM 580 C C . GLN A 1 79 ? -18.284 26.490 36.913 1.00 51.25 79 GLN A C 1
ATOM 582 O O . GLN A 1 79 ? -18.728 27.207 37.807 1.00 51.25 79 GLN A O 1
ATOM 587 N N . SER A 1 80 ? -19.081 26.027 35.944 1.00 47.50 80 SER A N 1
ATOM 588 C CA . SER A 1 80 ? -20.516 26.346 35.803 1.00 47.50 80 SER A CA 1
ATOM 589 C C . SER A 1 80 ? -21.433 25.502 36.692 1.00 47.50 80 SER A C 1
ATOM 591 O O . SER A 1 80 ? -22.582 25.879 36.900 1.00 47.50 80 SER A O 1
ATOM 593 N N . MET A 1 81 ? -20.934 24.421 37.302 1.00 48.28 81 MET A N 1
ATOM 594 C CA . MET A 1 81 ? -21.609 23.778 38.442 1.00 48.28 81 MET A CA 1
ATOM 595 C C . MET A 1 81 ? -21.671 24.685 39.690 1.00 48.28 81 MET A C 1
ATOM 597 O O . MET A 1 81 ? -22.361 24.354 40.650 1.00 48.28 81 MET A O 1
ATOM 601 N N . SER A 1 82 ? -20.993 25.841 39.671 1.00 50.81 82 SER A N 1
ATOM 602 C CA . SER A 1 82 ? -20.971 26.833 40.754 1.00 50.81 82 SER A CA 1
ATOM 603 C C . SER A 1 82 ? -21.933 28.021 40.548 1.00 50.81 82 SER A C 1
ATOM 605 O O . SER A 1 82 ? -22.089 28.844 41.446 1.00 50.81 82 SER A O 1
ATOM 607 N N . SER A 1 83 ? -22.584 28.165 39.386 1.00 50.44 83 SER A N 1
ATOM 608 C CA . SER A 1 83 ? -23.353 29.380 39.074 1.00 50.44 83 SER A CA 1
ATOM 609 C C . SER A 1 83 ? -24.559 29.081 38.187 1.00 50.44 83 SER A C 1
ATOM 611 O O . SER A 1 83 ? -24.423 28.806 36.999 1.00 50.44 83 SER A O 1
ATOM 613 N N . SER A 1 84 ? -25.740 29.154 38.795 1.00 55.19 84 SER A N 1
ATOM 614 C CA . SER A 1 84 ? -27.061 28.961 38.197 1.00 55.19 84 SER A CA 1
ATOM 615 C C . SER A 1 84 ? -27.441 30.016 37.150 1.00 55.19 84 SER A C 1
ATOM 617 O O . SER A 1 84 ? -27.143 31.197 37.338 1.00 55.19 84 SER A O 1
ATOM 619 N N . ASN A 1 85 ? -28.248 29.560 36.182 1.00 60.53 85 ASN A N 1
ATOM 620 C CA . ASN A 1 85 ? -29.056 30.274 35.178 1.00 60.53 85 ASN A CA 1
ATOM 621 C C . ASN A 1 85 ? -28.412 30.494 33.800 1.00 60.53 85 ASN A C 1
ATOM 623 O O . ASN A 1 85 ? -27.900 31.572 33.531 1.00 60.53 85 ASN A O 1
ATOM 627 N N . GLU A 1 86 ? -28.539 29.487 32.923 1.00 57.03 86 GLU A N 1
ATOM 628 C CA . GLU A 1 86 ? -28.645 29.593 31.450 1.00 57.03 86 GLU A CA 1
ATOM 629 C C . GLU A 1 86 ? -28.980 28.188 30.881 1.00 57.03 86 GLU A C 1
ATOM 631 O O . GLU A 1 86 ? -28.151 27.508 30.279 1.00 57.03 86 GLU A O 1
ATOM 636 N N . ASP A 1 87 ? -30.194 27.696 31.158 1.00 59.09 87 ASP A N 1
ATOM 637 C CA . ASP A 1 87 ? -30.547 26.269 31.006 1.00 59.09 87 ASP A CA 1
ATOM 638 C C . ASP A 1 87 ? -30.833 25.810 29.562 1.00 59.09 87 ASP A C 1
ATOM 640 O O . ASP A 1 87 ? -30.683 24.633 29.254 1.00 59.09 87 ASP A O 1
ATOM 644 N N . GLU A 1 88 ? -31.197 26.698 28.633 1.00 59.06 88 GLU A N 1
ATOM 645 C CA . GLU A 1 88 ? -31.735 26.246 27.334 1.00 59.06 88 GLU A CA 1
ATOM 646 C C . GLU A 1 88 ? -30.673 26.063 26.228 1.00 59.06 88 GLU A C 1
ATOM 648 O O . GLU A 1 88 ? -30.834 25.232 25.335 1.00 59.06 88 GLU A O 1
ATOM 653 N N . ASN A 1 89 ? -29.553 26.796 26.282 1.00 57.12 89 ASN A N 1
ATOM 654 C CA . ASN A 1 89 ? -28.469 26.676 25.291 1.00 57.12 89 ASN A CA 1
ATOM 655 C C . ASN A 1 89 ? -27.367 25.696 25.742 1.00 57.12 89 ASN A C 1
ATOM 657 O O . ASN A 1 89 ? -26.659 25.113 24.917 1.00 57.12 89 ASN A O 1
ATOM 661 N N . LYS A 1 90 ? -27.261 25.470 27.058 1.00 58.94 90 LYS A N 1
ATOM 662 C CA . LYS A 1 90 ? -26.311 24.541 27.676 1.00 58.94 90 LYS A CA 1
ATOM 663 C C . LYS A 1 90 ? -26.614 23.089 27.306 1.00 58.94 90 LYS A C 1
ATOM 665 O O . LYS A 1 90 ? -25.710 22.373 26.887 1.00 58.94 90 LYS A O 1
ATOM 670 N N . ASP A 1 91 ? -27.890 22.705 27.304 1.00 64.44 91 ASP A N 1
ATOM 671 C CA . ASP A 1 91 ? -28.325 21.350 26.943 1.00 64.44 91 ASP A CA 1
ATOM 672 C C . ASP A 1 91 ? -27.965 20.960 25.499 1.00 64.44 91 ASP A C 1
ATOM 674 O O . ASP A 1 91 ? -27.585 19.820 25.228 1.00 64.44 91 ASP A O 1
ATOM 678 N N . ILE A 1 92 ? -28.029 21.897 24.545 1.00 66.38 92 ILE A N 1
ATOM 679 C CA . ILE A 1 92 ? -27.693 21.618 23.137 1.00 66.38 92 ILE A CA 1
ATOM 680 C C . ILE A 1 92 ? -26.182 21.413 22.964 1.00 66.38 92 ILE A C 1
ATOM 682 O O . ILE A 1 92 ? -25.758 20.536 22.201 1.00 66.38 92 ILE A O 1
ATOM 686 N N . VAL A 1 93 ? -25.371 22.219 23.653 1.00 64.38 93 VAL A N 1
ATOM 687 C CA . VAL A 1 93 ? -23.906 22.116 23.618 1.00 64.38 93 VAL A CA 1
ATOM 688 C C . VAL A 1 93 ? -23.448 20.847 24.335 1.00 64.38 93 VAL A C 1
ATOM 690 O O . VAL A 1 93 ? -22.711 20.061 23.739 1.00 64.38 93 VAL A O 1
ATOM 693 N N . ASP A 1 94 ? -23.955 20.580 25.539 1.00 63.31 94 ASP A N 1
ATOM 694 C CA . ASP A 1 94 ? -23.616 19.388 26.322 1.00 63.31 94 ASP A CA 1
ATOM 695 C C . ASP A 1 94 ? -24.028 18.100 25.598 1.00 63.31 94 ASP A C 1
ATOM 697 O O . ASP A 1 94 ? -23.274 17.123 25.588 1.00 63.31 94 ASP A O 1
ATOM 701 N N . ARG A 1 95 ? -25.169 18.097 24.891 1.00 67.06 95 ARG A N 1
ATOM 702 C CA . ARG A 1 95 ? -25.580 16.946 24.075 1.00 67.06 95 ARG A CA 1
ATOM 703 C C . ARG A 1 95 ? -24.642 16.704 22.894 1.00 67.06 95 ARG A C 1
ATOM 705 O O . ARG A 1 95 ? -24.265 15.559 22.656 1.00 67.06 95 ARG A O 1
ATOM 712 N N . LYS A 1 96 ? -24.232 17.754 22.172 1.00 65.31 96 LYS A N 1
ATOM 713 C CA . LYS A 1 96 ? -23.279 17.623 21.052 1.00 65.31 96 LYS A CA 1
ATOM 714 C C . LYS A 1 96 ? -21.907 17.151 21.522 1.00 65.31 96 LYS A C 1
ATOM 716 O O . LYS A 1 96 ? -21.312 16.286 20.884 1.00 65.31 96 LYS A O 1
ATOM 721 N N . VAL A 1 97 ? -21.428 17.690 22.640 1.00 66.44 97 VAL A N 1
ATOM 722 C CA . VAL A 1 97 ? -20.151 17.299 23.244 1.00 66.44 97 VAL A CA 1
ATOM 723 C C . VAL A 1 97 ? -20.210 15.838 23.698 1.00 66.44 97 VAL A C 1
ATOM 725 O O . VAL A 1 97 ? -19.324 15.061 23.348 1.00 66.44 97 VAL A O 1
ATOM 728 N N . ASN A 1 98 ? -21.278 15.417 24.384 1.00 65.25 98 ASN A N 1
ATOM 729 C CA . ASN A 1 98 ? -21.458 14.022 24.797 1.00 65.25 98 ASN A CA 1
ATOM 730 C C . ASN A 1 98 ? -21.588 13.052 23.615 1.00 65.25 98 ASN A C 1
ATOM 732 O O . ASN A 1 98 ? -21.023 11.959 23.672 1.00 65.25 98 ASN A O 1
ATOM 736 N N . GLU A 1 99 ? -22.278 13.435 22.536 1.00 65.62 99 GLU A N 1
ATOM 737 C CA . GLU A 1 99 ? -22.324 12.640 21.303 1.00 65.62 99 GLU A CA 1
ATOM 738 C C . GLU A 1 99 ? -20.917 12.475 20.706 1.00 65.62 99 GLU A C 1
ATOM 740 O O . GLU A 1 99 ? -20.503 11.348 20.428 1.00 65.62 99 GLU A O 1
ATOM 745 N N . GLU A 1 100 ? -20.140 13.556 20.576 1.00 60.66 100 GLU A N 1
ATOM 746 C CA . GLU A 1 100 ? -18.774 13.503 20.036 1.00 60.66 100 GLU A CA 1
ATOM 747 C C . GLU A 1 100 ? -17.836 12.658 20.918 1.00 60.66 100 GLU A C 1
ATOM 749 O O . GLU A 1 100 ? -17.093 11.818 20.400 1.00 60.66 100 GLU A O 1
ATOM 754 N N . TYR A 1 101 ? -17.921 12.783 22.248 1.00 61.12 101 TYR A N 1
ATOM 755 C CA . TYR A 1 101 ? -17.168 11.941 23.186 1.00 61.12 101 TYR A CA 1
ATOM 756 C C . TYR A 1 101 ? -17.551 10.463 23.084 1.00 61.12 101 TYR A C 1
ATOM 758 O O . TYR A 1 101 ? -16.665 9.603 23.038 1.00 61.12 101 TYR A O 1
ATOM 766 N N . ALA A 1 102 ? -18.846 10.148 23.009 1.00 60.69 102 ALA A N 1
ATOM 767 C CA . ALA A 1 102 ? -19.315 8.779 22.825 1.00 60.69 102 ALA A CA 1
ATOM 768 C C . ALA A 1 102 ? -18.819 8.196 21.493 1.00 60.69 102 ALA A C 1
ATOM 770 O O . ALA A 1 102 ? -18.422 7.034 21.432 1.00 60.69 102 ALA A O 1
ATOM 771 N N . ILE A 1 103 ? -18.759 9.004 20.432 1.00 61.22 103 ILE A N 1
ATOM 772 C CA . ILE A 1 103 ? -18.246 8.590 19.123 1.00 61.22 103 ILE A CA 1
ATOM 773 C C . ILE A 1 103 ? -16.743 8.313 19.175 1.00 61.22 103 ILE A C 1
ATOM 775 O O . ILE A 1 103 ? -16.311 7.255 18.721 1.00 61.22 103 ILE A O 1
ATOM 779 N N . VAL A 1 104 ? -15.936 9.216 19.740 1.00 58.69 104 VAL A N 1
ATOM 780 C CA . VAL A 1 104 ? -14.478 9.021 19.859 1.00 58.69 104 VAL A CA 1
ATOM 781 C C . VAL A 1 104 ? -14.166 7.809 20.738 1.00 58.69 104 VAL A C 1
ATOM 783 O O . VAL A 1 104 ? -13.321 6.989 20.377 1.00 58.69 104 VAL A O 1
ATOM 786 N N . SER A 1 105 ? -14.898 7.652 21.842 1.00 60.44 105 SER A N 1
ATOM 787 C CA . SER A 1 105 ? -14.864 6.466 22.701 1.00 60.44 105 SER A CA 1
ATOM 788 C C . SER A 1 105 ? -15.164 5.191 21.908 1.00 60.44 105 SER A C 1
ATOM 790 O O . SER A 1 105 ? -14.356 4.264 21.905 1.00 60.44 105 SER A O 1
ATOM 792 N N . ASN A 1 106 ? -16.261 5.169 21.149 1.00 60.41 106 ASN A N 1
ATOM 793 C CA . ASN A 1 106 ? -16.677 4.007 20.368 1.00 60.41 106 ASN A CA 1
ATOM 794 C C . ASN A 1 106 ? -15.709 3.683 19.226 1.00 60.41 106 ASN A C 1
ATOM 796 O O . ASN A 1 106 ? -15.421 2.514 18.996 1.00 60.41 106 ASN A O 1
ATOM 800 N N . VAL A 1 107 ? -15.154 4.681 18.533 1.00 59.09 107 VAL A N 1
ATOM 801 C CA . VAL A 1 107 ? -14.140 4.475 17.482 1.00 59.09 107 VAL A CA 1
ATOM 802 C C . VAL A 1 107 ? -12.846 3.924 18.081 1.00 59.09 107 VAL A C 1
ATOM 804 O O . VAL A 1 107 ? -12.248 3.005 17.518 1.00 59.09 107 VAL A O 1
ATOM 807 N N . ASN A 1 108 ? -12.422 4.439 19.236 1.00 56.56 108 ASN A N 1
ATOM 808 C CA . ASN A 1 108 ? -11.265 3.914 19.956 1.00 56.56 108 ASN A CA 1
ATOM 809 C C . ASN A 1 108 ? -11.526 2.495 20.474 1.00 56.56 108 ASN A C 1
ATOM 811 O O . ASN A 1 108 ? -10.655 1.640 20.343 1.00 56.56 108 ASN A O 1
ATOM 815 N N . ALA A 1 109 ? -12.736 2.208 20.955 1.00 58.50 109 ALA A N 1
ATOM 816 C CA . ALA A 1 109 ? -13.163 0.867 21.331 1.00 58.50 109 ALA A CA 1
ATOM 817 C C . ALA A 1 109 ? -13.208 -0.077 20.116 1.00 58.50 109 ALA A C 1
ATOM 819 O O . ALA A 1 109 ? -12.766 -1.214 20.220 1.00 58.50 109 ALA A O 1
ATOM 820 N N . ALA A 1 110 ? -13.656 0.381 18.941 1.00 58.12 110 ALA A N 1
ATOM 821 C CA . ALA A 1 110 ? -13.628 -0.389 17.692 1.00 58.12 110 ALA A CA 1
ATOM 822 C C . ALA A 1 110 ? -12.199 -0.754 17.287 1.00 58.12 110 ALA A C 1
ATOM 824 O O . ALA A 1 110 ? -11.921 -1.881 16.885 1.00 58.12 110 ALA A O 1
ATOM 825 N N . ARG A 1 111 ? -11.288 0.219 17.393 1.00 57.44 111 ARG A N 1
ATOM 826 C CA . ARG A 1 111 ? -9.864 0.047 17.090 1.00 57.44 111 ARG A CA 1
ATOM 827 C C . ARG A 1 111 ? -9.179 -0.867 18.099 1.00 57.44 111 ARG A C 1
ATOM 829 O O . ARG A 1 111 ? -8.366 -1.688 17.691 1.00 57.44 111 ARG A O 1
ATOM 836 N N . ALA A 1 112 ? -9.548 -0.780 19.376 1.00 54.75 112 ALA A N 1
ATOM 837 C CA . ALA A 1 112 ? -9.120 -1.723 20.406 1.00 54.75 112 ALA A CA 1
ATOM 838 C C . ALA A 1 112 ? -9.684 -3.136 20.163 1.00 54.75 112 ALA A C 1
ATOM 840 O O . ALA A 1 112 ? -9.020 -4.122 20.457 1.00 54.75 112 ALA A O 1
ATOM 841 N N . LYS A 1 113 ? -10.876 -3.239 19.559 1.00 58.22 113 LYS A N 1
ATOM 842 C CA . LYS A 1 113 ? -11.521 -4.502 19.163 1.00 58.22 113 LYS A CA 1
ATOM 843 C C . LYS A 1 113 ? -11.014 -5.084 17.840 1.00 58.22 113 LYS A C 1
ATOM 845 O O . LYS A 1 113 ? -11.453 -6.167 17.455 1.00 58.22 113 LYS A O 1
ATOM 850 N N . GLN A 1 114 ? -10.106 -4.419 17.122 1.00 65.94 114 GLN A N 1
ATOM 851 C CA . GLN A 1 114 ? -9.447 -5.053 15.981 1.00 65.94 114 GLN A CA 1
ATOM 852 C C . GLN A 1 114 ? -8.536 -6.165 16.510 1.00 65.94 114 GLN A C 1
ATOM 854 O O . GLN A 1 114 ? -7.466 -5.901 17.051 1.00 65.94 114 GLN A O 1
ATOM 859 N N . LEU A 1 115 ? -8.976 -7.415 16.332 1.00 68.50 115 LEU A N 1
ATOM 860 C CA . LEU A 1 115 ? -8.286 -8.620 16.808 1.00 68.50 115 LEU A CA 1
ATOM 861 C C . LEU A 1 115 ? -6.820 -8.689 16.348 1.00 68.50 115 LEU A C 1
ATOM 863 O O . LEU A 1 115 ? -5.974 -9.271 17.018 1.00 68.50 115 LEU A O 1
ATOM 867 N N . ILE A 1 116 ? -6.521 -8.108 15.185 1.00 79.62 116 ILE A N 1
ATOM 868 C CA . ILE A 1 116 ? -5.204 -8.161 14.560 1.00 79.62 116 ILE A CA 1
ATOM 869 C C . ILE A 1 116 ? -4.741 -6.732 14.305 1.00 79.62 116 ILE A C 1
ATOM 871 O O . ILE A 1 116 ? -5.149 -6.111 13.327 1.00 79.62 116 ILE A O 1
ATOM 875 N N . ASN A 1 117 ? -3.871 -6.236 15.181 1.00 85.44 117 ASN A N 1
ATOM 876 C CA . ASN A 1 117 ? -3.172 -4.970 15.013 1.00 85.44 117 ASN A CA 1
ATOM 877 C C . ASN A 1 117 ? -1.662 -5.217 15.041 1.00 85.44 117 ASN A C 1
ATOM 879 O O . ASN A 1 117 ? -1.172 -5.859 15.974 1.00 85.44 117 ASN A O 1
ATOM 883 N N . PRO A 1 118 ? -0.899 -4.721 14.053 1.00 89.62 118 PRO A N 1
ATOM 884 C CA . PRO A 1 118 ? 0.547 -4.820 14.096 1.00 89.62 118 PRO A CA 1
ATOM 885 C C . PRO A 1 118 ? 1.109 -3.952 15.223 1.00 89.62 118 PRO A C 1
ATOM 887 O O . PRO A 1 118 ? 0.610 -2.867 15.527 1.00 89.62 118 PRO A O 1
ATOM 890 N N . SER A 1 119 ? 2.195 -4.418 15.825 1.00 90.62 119 SER A N 1
ATOM 891 C CA . SER A 1 119 ? 3.019 -3.615 16.721 1.00 90.62 119 SER A CA 1
ATOM 892 C C . SER A 1 119 ? 3.560 -2.354 16.023 1.00 90.62 119 SER A C 1
ATOM 894 O O . SER A 1 119 ? 3.793 -2.325 14.815 1.00 90.62 119 SER A O 1
ATOM 896 N N . GLY A 1 120 ? 3.837 -1.299 16.799 1.00 86.81 120 GLY A N 1
ATOM 897 C CA . GLY A 1 120 ? 4.326 -0.026 16.249 1.00 86.81 120 GLY A CA 1
ATOM 898 C C . GLY A 1 120 ? 5.645 -0.132 15.467 1.00 86.81 120 GLY A C 1
ATOM 899 O O . GLY A 1 120 ? 5.859 0.629 14.527 1.00 86.81 120 GLY A O 1
ATOM 900 N N . TRP A 1 121 ? 6.508 -1.106 15.790 1.00 93.06 121 TRP A N 1
ATOM 901 C CA . TRP A 1 121 ? 7.773 -1.313 15.071 1.00 93.06 121 TRP A CA 1
ATOM 902 C C . TRP A 1 121 ? 7.572 -1.793 13.630 1.00 93.06 121 TRP A C 1
ATOM 904 O O . TRP A 1 121 ? 8.445 -1.572 12.794 1.00 93.06 121 TRP A O 1
ATOM 914 N N . ALA A 1 122 ? 6.422 -2.395 13.311 1.00 93.50 122 ALA A N 1
ATOM 915 C CA . ALA A 1 122 ? 6.114 -2.882 11.969 1.00 93.50 122 ALA A CA 1
ATOM 916 C C . ALA A 1 122 ? 6.192 -1.770 10.917 1.00 93.50 122 ALA A C 1
ATOM 918 O O . ALA A 1 122 ? 6.627 -1.986 9.790 1.00 93.50 122 ALA A O 1
ATOM 919 N N . PHE A 1 123 ? 5.826 -0.547 11.300 1.00 92.00 123 PHE A N 1
ATOM 920 C CA . PHE A 1 123 ? 5.839 0.601 10.400 1.00 92.00 123 PHE A CA 1
ATOM 921 C C . PHE A 1 123 ? 7.253 1.033 9.985 1.00 92.00 123 PHE A C 1
ATOM 923 O O . PHE A 1 123 ? 7.390 1.788 9.024 1.00 92.00 123 PHE A O 1
ATOM 930 N N . ALA A 1 124 ? 8.309 0.504 10.617 1.00 94.94 124 ALA A N 1
ATOM 931 C CA . ALA A 1 124 ? 9.684 0.699 10.165 1.00 94.94 124 ALA A CA 1
ATOM 932 C C . ALA A 1 124 ? 9.934 0.138 8.754 1.00 94.94 124 ALA A C 1
ATOM 934 O O . ALA A 1 124 ? 10.859 0.594 8.087 1.00 94.94 124 ALA A O 1
ATOM 935 N N . ILE A 1 125 ? 9.101 -0.791 8.260 1.00 96.81 125 ILE A N 1
ATOM 936 C CA . ILE A 1 125 ? 9.206 -1.336 6.897 1.00 96.81 125 ILE A CA 1
ATOM 937 C C . ILE A 1 125 ? 9.064 -0.272 5.802 1.00 96.81 125 ILE A C 1
ATOM 939 O O . ILE A 1 125 ? 9.594 -0.438 4.703 1.00 96.81 125 ILE A O 1
ATOM 943 N N . TRP A 1 126 ? 8.403 0.849 6.097 1.00 97.12 126 TRP A N 1
ATOM 944 C CA . TRP A 1 126 ? 8.288 1.950 5.150 1.00 97.12 126 TRP A CA 1
ATOM 945 C C . TRP A 1 126 ? 9.647 2.562 4.802 1.00 97.12 126 TRP A C 1
ATOM 947 O O . TRP A 1 126 ? 9.841 2.962 3.659 1.00 97.12 126 TRP A O 1
ATOM 957 N N . ALA A 1 127 ? 10.608 2.589 5.731 1.00 97.06 127 ALA A N 1
ATOM 958 C CA . ALA A 1 127 ? 11.930 3.159 5.477 1.00 97.06 127 ALA A CA 1
ATOM 959 C C . ALA A 1 127 ? 12.677 2.460 4.320 1.00 97.06 127 ALA A C 1
ATOM 961 O O . ALA A 1 127 ? 13.021 3.148 3.357 1.00 97.06 127 ALA A O 1
ATOM 962 N N . PRO A 1 128 ? 12.903 1.128 4.330 1.00 97.94 128 PRO A N 1
ATOM 963 C CA . PRO A 1 128 ? 13.545 0.453 3.203 1.00 97.94 128 PRO A CA 1
ATOM 964 C C . PRO A 1 128 ? 12.708 0.494 1.916 1.00 97.94 128 PRO A C 1
ATOM 966 O O . PRO A 1 128 ? 13.294 0.574 0.837 1.00 97.94 128 PRO A O 1
ATOM 969 N N . ILE A 1 129 ? 11.369 0.496 2.004 1.00 98.19 129 ILE A N 1
ATOM 970 C CA . ILE A 1 129 ? 10.493 0.663 0.830 1.00 98.19 129 ILE A CA 1
ATOM 971 C C . ILE A 1 129 ? 10.744 2.024 0.168 1.00 98.19 129 ILE A C 1
ATOM 973 O O . ILE A 1 129 ? 11.168 2.072 -0.984 1.00 98.19 129 ILE A O 1
ATOM 977 N N . TYR A 1 130 ? 10.555 3.130 0.895 1.00 97.94 130 TYR A N 1
ATOM 978 C CA . TYR A 1 130 ? 10.677 4.476 0.330 1.00 97.94 130 TYR A CA 1
ATOM 979 C C . TYR A 1 130 ? 12.110 4.820 -0.061 1.00 97.94 130 TYR A C 1
ATOM 981 O O . TYR A 1 130 ? 12.316 5.469 -1.085 1.00 97.94 130 TYR A O 1
ATOM 989 N N . LEU A 1 131 ? 13.113 4.372 0.699 1.00 98.12 131 LEU A N 1
ATOM 990 C CA . LEU A 1 131 ? 14.513 4.581 0.330 1.00 98.12 131 LEU A CA 1
ATOM 991 C C . LEU A 1 131 ? 14.851 3.854 -0.977 1.00 98.12 131 LEU A C 1
ATOM 993 O O . LEU A 1 131 ? 15.465 4.436 -1.872 1.00 98.12 131 LEU A O 1
ATOM 997 N N . GLY A 1 132 ? 14.416 2.601 -1.113 1.00 98.00 132 GLY A N 1
ATOM 998 C CA . GLY A 1 132 ? 14.646 1.825 -2.323 1.00 98.00 132 GLY A CA 1
ATOM 999 C C . GLY A 1 132 ? 13.863 2.352 -3.528 1.00 98.00 132 GLY A C 1
ATOM 1000 O O . GLY A 1 132 ? 14.427 2.456 -4.615 1.00 98.00 132 GLY A O 1
ATOM 1001 N N . GLU A 1 133 ? 12.598 2.742 -3.358 1.00 98.25 133 GLU A N 1
ATOM 1002 C CA . GLU A 1 133 ? 11.809 3.360 -4.432 1.00 98.25 133 GLU A CA 1
ATOM 1003 C C . GLU A 1 133 ? 12.375 4.726 -4.841 1.00 98.25 133 GLU A C 1
ATOM 1005 O O . GLU A 1 133 ? 12.426 5.034 -6.032 1.00 98.25 133 GLU A O 1
ATOM 1010 N N . THR A 1 134 ? 12.914 5.500 -3.890 1.00 98.19 134 THR A N 1
ATOM 1011 C CA . THR A 1 134 ? 13.660 6.732 -4.188 1.00 98.19 134 THR A CA 1
ATOM 1012 C C . THR A 1 134 ? 14.865 6.422 -5.069 1.00 98.19 134 THR A C 1
ATOM 1014 O O . THR A 1 134 ? 15.042 7.056 -6.109 1.00 98.19 134 THR A O 1
ATOM 1017 N N . ALA A 1 135 ? 15.677 5.424 -4.704 1.00 97.56 135 ALA A N 1
ATOM 1018 C CA . ALA A 1 135 ? 16.821 5.003 -5.513 1.00 97.56 135 ALA A CA 1
ATOM 1019 C C . ALA A 1 135 ? 16.386 4.519 -6.908 1.00 97.56 135 ALA A C 1
ATOM 1021 O O . ALA A 1 135 ? 17.026 4.851 -7.906 1.00 97.56 135 ALA A O 1
ATOM 1022 N N . PHE A 1 136 ? 15.268 3.798 -7.005 1.00 97.00 136 PHE A N 1
ATOM 1023 C CA . PHE A 1 136 ? 14.682 3.376 -8.275 1.00 97.00 136 PHE A CA 1
ATOM 1024 C C . PHE A 1 136 ? 14.309 4.570 -9.175 1.00 97.00 136 PHE A C 1
ATOM 1026 O O . PHE A 1 136 ? 14.765 4.617 -10.320 1.00 97.00 136 PHE A O 1
ATOM 1033 N N . VAL A 1 137 ? 13.551 5.560 -8.678 1.00 97.25 137 VAL A N 1
ATOM 1034 C CA . VAL A 1 137 ? 13.084 6.693 -9.507 1.00 97.25 137 VAL A CA 1
ATOM 1035 C C . VAL A 1 137 ? 14.165 7.751 -9.776 1.00 97.25 137 VAL A C 1
ATOM 1037 O O . VAL A 1 137 ? 14.112 8.448 -10.790 1.00 97.25 137 VAL A O 1
ATOM 1040 N N . THR A 1 138 ? 15.169 7.887 -8.906 1.00 96.25 138 THR A N 1
ATOM 1041 C CA . THR A 1 138 ? 16.229 8.907 -9.059 1.00 96.25 138 THR A CA 1
ATOM 1042 C C . THR A 1 138 ? 17.483 8.392 -9.754 1.00 96.25 138 THR A C 1
ATOM 1044 O O . THR A 1 138 ? 18.159 9.164 -10.428 1.00 96.25 138 THR A O 1
ATOM 1047 N N . ILE A 1 139 ? 17.782 7.095 -9.645 1.00 95.75 139 ILE A N 1
ATOM 1048 C CA . ILE A 1 139 ? 19.022 6.501 -10.164 1.00 95.75 139 ILE A CA 1
ATOM 1049 C C . ILE A 1 139 ? 18.698 5.338 -11.103 1.00 95.75 139 ILE A C 1
ATOM 1051 O O . ILE A 1 139 ? 19.100 5.349 -12.269 1.00 95.75 139 ILE A O 1
ATOM 1055 N N . GLY A 1 140 ? 17.943 4.349 -10.616 1.00 93.69 140 GLY A N 1
ATOM 1056 C CA . GLY A 1 140 ? 17.696 3.083 -11.307 1.00 93.69 140 GLY A CA 1
ATOM 1057 C C . GLY A 1 140 ? 17.148 3.273 -12.719 1.00 93.69 140 GLY A C 1
ATOM 1058 O O . GLY A 1 140 ? 17.757 2.810 -13.682 1.00 93.69 140 GLY A O 1
ATOM 1059 N N . GLN A 1 141 ? 16.061 4.030 -12.864 1.00 95.12 141 GLN A N 1
ATOM 1060 C CA . GLN A 1 141 ? 15.424 4.266 -14.163 1.00 95.12 141 GLN A CA 1
ATOM 1061 C C . GLN A 1 141 ? 16.262 5.093 -15.155 1.00 95.12 141 GLN A C 1
ATOM 1063 O O . GLN A 1 141 ? 16.022 5.038 -16.361 1.00 95.12 141 GLN A O 1
ATOM 1068 N N . TRP A 1 142 ? 17.272 5.829 -14.681 1.00 95.06 142 TRP A N 1
ATOM 1069 C CA . TRP A 1 142 ? 18.110 6.701 -15.515 1.00 95.06 142 TRP A CA 1
ATOM 1070 C C . TRP A 1 142 ? 19.433 6.072 -15.918 1.00 95.06 142 TRP A C 1
ATOM 1072 O O . TRP A 1 142 ? 19.981 6.422 -16.965 1.00 95.06 142 TRP A O 1
ATOM 1082 N N . ILE A 1 143 ? 19.950 5.141 -15.120 1.00 94.19 143 ILE A N 1
ATOM 1083 C CA . ILE A 1 143 ? 21.275 4.557 -15.339 1.00 94.19 143 ILE A CA 1
ATOM 1084 C C . ILE A 1 143 ? 21.162 3.102 -15.785 1.00 94.19 143 ILE A C 1
ATOM 1086 O O . ILE A 1 143 ? 21.870 2.708 -16.706 1.00 94.19 143 ILE A O 1
ATOM 1090 N N . SER A 1 144 ? 20.246 2.320 -15.208 1.00 93.88 144 SER A N 1
ATOM 1091 C CA . SER A 1 144 ? 20.148 0.884 -15.476 1.00 93.88 144 SER A CA 1
ATOM 1092 C C . SER A 1 144 ? 19.468 0.600 -16.822 1.00 93.88 144 SER A C 1
ATOM 1094 O O . SER A 1 144 ? 18.272 0.875 -16.964 1.00 93.88 144 SER A O 1
ATOM 1096 N N . PRO A 1 145 ? 20.161 -0.005 -17.810 1.00 91.75 145 PRO A N 1
ATOM 1097 C CA . PRO A 1 145 ? 19.525 -0.448 -19.055 1.00 91.75 145 PRO A CA 1
ATOM 1098 C C . PRO A 1 145 ? 18.422 -1.486 -18.801 1.00 91.75 145 PRO A C 1
ATOM 1100 O O . PRO A 1 145 ? 17.402 -1.503 -19.493 1.00 91.75 145 PRO A O 1
ATOM 1103 N N . ALA A 1 146 ? 18.610 -2.303 -17.761 1.00 89.94 146 ALA A N 1
ATOM 1104 C CA . ALA A 1 146 ? 17.662 -3.313 -17.316 1.00 89.94 146 ALA A CA 1
ATOM 1105 C C . ALA A 1 146 ? 16.342 -2.663 -16.840 1.00 89.94 146 ALA A C 1
ATOM 1107 O O . ALA A 1 146 ? 15.257 -3.064 -17.231 1.00 89.94 146 ALA A O 1
ATOM 1108 N N . VAL A 1 147 ? 16.401 -1.537 -16.123 1.00 93.06 147 VAL A N 1
ATOM 1109 C CA . VAL A 1 147 ? 15.171 -0.811 -15.758 1.00 93.06 147 VAL A CA 1
ATOM 1110 C C . VAL A 1 147 ? 14.586 -0.060 -16.953 1.00 93.06 147 VAL A C 1
ATOM 1112 O O . VAL A 1 147 ? 13.375 -0.094 -17.166 1.00 93.06 147 VAL A O 1
ATOM 1115 N N . LYS A 1 148 ? 15.431 0.609 -17.751 1.00 92.50 148 LYS A N 1
ATOM 1116 C CA . LYS A 1 148 ? 14.985 1.462 -18.863 1.00 92.50 148 LYS A CA 1
ATOM 1117 C C . LYS A 1 148 ? 14.052 0.731 -19.813 1.00 92.50 148 LYS A C 1
ATOM 1119 O O . LYS A 1 148 ? 12.976 1.244 -20.089 1.00 92.50 148 LYS A O 1
ATOM 1124 N N . HIS A 1 149 ? 14.427 -0.455 -20.290 1.00 92.19 149 HIS A N 1
ATOM 1125 C CA . HIS A 1 149 ? 13.611 -1.174 -21.274 1.00 92.19 149 HIS A CA 1
ATOM 1126 C C . HIS A 1 149 ? 12.245 -1.631 -20.724 1.00 92.19 149 HIS A C 1
ATOM 1128 O O . HIS A 1 149 ? 11.323 -1.871 -21.502 1.00 92.19 149 HIS A O 1
ATOM 1134 N N . LEU A 1 150 ? 12.092 -1.709 -19.397 1.00 94.12 150 LEU A N 1
ATOM 1135 C CA . LEU A 1 150 ? 10.829 -2.040 -18.739 1.00 94.12 150 LEU A CA 1
ATOM 1136 C C . LEU A 1 150 ? 9.937 -0.816 -18.497 1.00 94.12 150 LEU A C 1
ATOM 1138 O O . LEU A 1 150 ? 8.730 -0.997 -18.337 1.00 94.12 150 LEU A O 1
ATOM 1142 N N . LEU A 1 151 ? 10.482 0.411 -18.493 1.00 94.44 151 LEU A N 1
ATOM 1143 C CA . LEU A 1 151 ? 9.743 1.641 -18.157 1.00 94.44 151 LEU A CA 1
ATOM 1144 C C . LEU A 1 151 ? 8.402 1.795 -18.891 1.00 94.44 151 LEU A C 1
ATOM 1146 O O . LEU A 1 151 ? 7.405 2.026 -18.206 1.00 94.44 151 LEU A O 1
ATOM 1150 N N . PRO A 1 152 ? 8.308 1.596 -20.223 1.00 94.94 152 PRO A N 1
ATOM 1151 C CA . PRO A 1 152 ? 7.031 1.720 -20.931 1.00 94.94 152 PRO A CA 1
ATOM 1152 C C . PRO A 1 152 ? 5.945 0.766 -20.425 1.00 94.94 152 PRO A C 1
ATOM 1154 O O . PRO A 1 152 ? 4.763 1.059 -20.545 1.00 94.94 152 PRO A O 1
ATOM 1157 N N . GLN A 1 153 ? 6.325 -0.368 -19.836 1.00 94.50 153 GLN A N 1
ATOM 1158 C CA . GLN A 1 153 ? 5.382 -1.367 -19.335 1.00 94.50 153 GLN A CA 1
ATOM 1159 C C . GLN A 1 153 ? 5.003 -1.113 -17.871 1.00 94.50 153 GLN A C 1
ATOM 1161 O O . GLN A 1 153 ? 3.881 -1.397 -17.459 1.00 94.50 153 GLN A O 1
ATOM 1166 N N . ILE A 1 154 ? 5.934 -0.586 -17.070 1.00 95.94 154 ILE A N 1
ATOM 1167 C CA . ILE A 1 154 ? 5.741 -0.438 -15.621 1.00 95.94 154 ILE A CA 1
ATOM 1168 C C . ILE A 1 154 ? 5.290 0.960 -15.197 1.00 95.94 154 ILE A C 1
ATOM 1170 O O . ILE A 1 154 ? 4.750 1.093 -14.103 1.00 95.94 154 ILE A O 1
ATOM 1174 N N . THR A 1 155 ? 5.490 1.998 -16.018 1.00 96.69 155 THR A N 1
ATOM 1175 C CA . THR A 1 155 ? 5.204 3.386 -15.618 1.00 96.69 155 THR A CA 1
ATOM 1176 C C . THR A 1 155 ? 3.732 3.590 -15.279 1.00 96.69 155 THR A C 1
ATOM 1178 O O . THR A 1 155 ? 3.435 4.096 -14.203 1.00 96.69 155 THR A O 1
ATOM 1181 N N . THR A 1 156 ? 2.799 3.153 -16.129 1.00 97.38 156 THR A N 1
ATOM 1182 C CA . THR A 1 156 ? 1.360 3.303 -15.849 1.00 97.38 156 THR A CA 1
ATOM 1183 C C . THR A 1 156 ? 0.940 2.640 -14.531 1.00 97.38 156 THR A C 1
ATOM 1185 O O . THR A 1 156 ? 0.384 3.342 -13.682 1.00 97.38 156 THR A O 1
ATOM 1188 N N . PRO A 1 157 ? 1.213 1.340 -14.293 1.00 97.75 15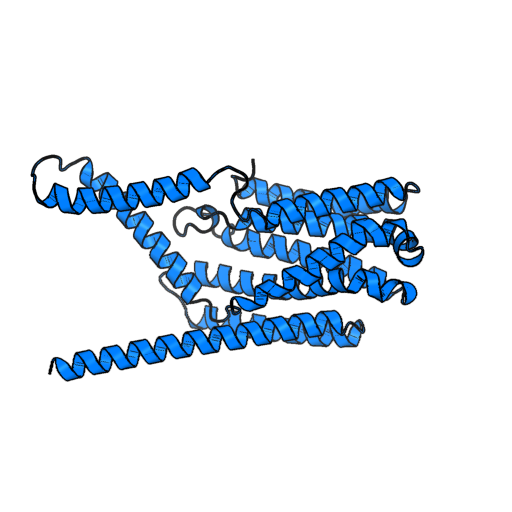7 PRO A N 1
ATOM 1189 C CA . PRO A 1 157 ? 0.846 0.723 -13.023 1.00 97.75 157 PRO A CA 1
ATOM 1190 C C . PRO A 1 157 ? 1.623 1.310 -11.831 1.00 97.75 157 PRO A C 1
ATOM 1192 O O . PRO A 1 157 ? 1.034 1.522 -10.776 1.00 97.75 157 PRO A O 1
ATOM 1195 N N . PHE A 1 158 ? 2.904 1.670 -11.969 1.00 98.12 158 PHE A N 1
ATOM 1196 C CA . PHE A 1 158 ? 3.659 2.298 -10.876 1.00 98.12 158 PHE A CA 1
ATOM 1197 C C . PHE A 1 158 ? 3.096 3.676 -10.487 1.00 98.12 158 PHE A C 1
ATOM 1199 O O . PHE A 1 158 ? 2.925 3.971 -9.302 1.00 98.12 158 PHE A O 1
ATOM 1206 N N . VAL A 1 159 ? 2.752 4.513 -11.469 1.00 98.19 159 VAL A N 1
ATOM 1207 C CA . VAL A 1 159 ? 2.098 5.810 -11.241 1.00 98.19 159 VAL A CA 1
ATOM 1208 C C . VAL A 1 159 ? 0.742 5.608 -10.571 1.00 98.19 159 VAL A C 1
ATOM 1210 O O . VAL A 1 159 ? 0.470 6.233 -9.548 1.00 98.19 159 VAL A O 1
ATOM 1213 N N . ALA A 1 160 ? -0.088 4.703 -11.094 1.00 98.31 160 ALA A N 1
ATOM 1214 C CA . ALA A 1 160 ? -1.397 4.418 -10.519 1.00 98.31 160 ALA A CA 1
ATOM 1215 C C . ALA A 1 160 ? -1.290 3.925 -9.066 1.00 98.31 160 ALA A C 1
ATOM 1217 O O . ALA A 1 160 ? -2.051 4.388 -8.219 1.00 98.31 160 ALA A O 1
ATOM 1218 N N . ALA A 1 161 ? -0.318 3.059 -8.752 1.00 98.56 161 ALA A N 1
ATOM 1219 C CA . ALA A 1 161 ? -0.059 2.604 -7.387 1.00 98.56 161 ALA A CA 1
ATOM 1220 C C . ALA A 1 161 ? 0.247 3.769 -6.433 1.00 98.56 161 ALA A C 1
ATOM 1222 O O . ALA A 1 161 ? -0.350 3.864 -5.363 1.00 98.56 161 ALA A O 1
ATOM 1223 N N . ASN A 1 162 ? 1.132 4.685 -6.836 1.00 98.50 162 ASN A N 1
ATOM 1224 C CA . ASN A 1 162 ? 1.482 5.859 -6.034 1.00 98.50 162 ASN A CA 1
ATOM 1225 C C . ASN A 1 162 ? 0.284 6.794 -5.818 1.00 98.50 162 ASN A C 1
ATOM 1227 O O . ASN A 1 162 ? 0.088 7.297 -4.716 1.00 98.50 162 ASN A O 1
ATOM 1231 N N . LEU A 1 163 ? -0.556 6.988 -6.839 1.00 97.88 163 LEU A N 1
ATOM 1232 C CA . LEU A 1 163 ? -1.760 7.808 -6.711 1.00 97.88 163 LEU A CA 1
ATOM 1233 C C . LEU A 1 163 ? -2.805 7.157 -5.794 1.00 97.88 163 LEU A C 1
ATOM 1235 O O . LEU A 1 163 ? -3.371 7.839 -4.942 1.00 97.88 163 LEU A O 1
ATOM 1239 N N . PHE A 1 164 ? -3.039 5.846 -5.909 1.00 98.25 164 PHE A N 1
ATOM 1240 C CA . PHE A 1 164 ? -3.907 5.122 -4.976 1.00 98.25 164 PHE A CA 1
ATOM 1241 C C . PHE A 1 164 ? -3.389 5.207 -3.537 1.00 98.25 164 PHE A C 1
ATOM 1243 O O . PHE A 1 164 ? -4.173 5.468 -2.626 1.00 98.25 164 PHE A O 1
ATOM 1250 N N . GLN A 1 165 ? -2.076 5.090 -3.332 1.00 97.12 165 GLN A N 1
ATOM 1251 C CA . GLN A 1 165 ? -1.448 5.257 -2.023 1.00 97.12 165 GLN A CA 1
ATOM 1252 C C . GLN A 1 165 ? -1.662 6.674 -1.459 1.00 97.12 165 GLN A C 1
ATOM 1254 O O . GLN A 1 165 ? -2.026 6.828 -0.291 1.00 97.12 165 GLN A O 1
ATOM 1259 N N . SER A 1 166 ? -1.548 7.713 -2.289 1.00 96.38 166 SER A N 1
ATOM 1260 C CA . SER A 1 166 ? -1.896 9.085 -1.899 1.00 96.38 166 SER A CA 1
ATOM 1261 C C . SER A 1 166 ? -3.364 9.230 -1.486 1.00 96.38 166 SER A C 1
ATOM 1263 O O . SER A 1 166 ? -3.669 9.869 -0.474 1.00 96.38 166 SER A O 1
ATOM 1265 N N . LEU A 1 167 ? -4.292 8.622 -2.235 1.00 95.19 167 LEU A N 1
ATOM 1266 C CA . LEU A 1 167 ? -5.719 8.639 -1.895 1.00 95.19 167 LEU A CA 1
ATOM 1267 C C . LEU A 1 167 ? -6.018 7.830 -0.625 1.00 95.19 167 LEU A C 1
ATOM 1269 O O . LEU A 1 167 ? -6.885 8.219 0.159 1.00 95.19 167 LEU A O 1
ATOM 1273 N N . TRP A 1 168 ? -5.271 6.755 -0.365 1.00 95.44 168 TRP A N 1
ATOM 1274 C CA . TRP A 1 168 ? -5.343 6.022 0.895 1.00 95.44 168 TRP A CA 1
ATOM 1275 C C . TRP A 1 168 ? -4.993 6.920 2.088 1.00 95.44 168 TRP A C 1
ATOM 1277 O O . TRP A 1 168 ? -5.752 6.958 3.057 1.00 95.44 168 TRP A O 1
ATOM 1287 N N . CYS A 1 169 ? -3.939 7.737 2.009 1.00 92.69 169 CYS A N 1
ATOM 1288 C CA . CYS A 1 169 ? -3.620 8.703 3.070 1.00 92.69 169 CYS A CA 1
ATOM 1289 C C . CYS A 1 169 ? -4.760 9.699 3.325 1.00 92.69 169 CYS A C 1
ATOM 1291 O O . CYS A 1 169 ? -5.019 10.077 4.470 1.00 92.69 169 CYS A O 1
ATOM 1293 N N . ALA A 1 170 ? -5.469 10.104 2.269 1.00 90.75 170 ALA A N 1
ATOM 1294 C CA . ALA A 1 170 ? -6.632 10.979 2.375 1.00 90.75 170 ALA A CA 1
ATOM 1295 C C . ALA A 1 170 ? -7.877 10.276 2.949 1.00 90.75 170 ALA A C 1
ATOM 1297 O O . ALA A 1 170 ? -8.797 10.963 3.398 1.00 90.75 170 ALA A O 1
ATOM 1298 N N . SER A 1 171 ? -7.911 8.940 2.979 1.00 90.69 171 SER A N 1
ATOM 1299 C CA . SER A 1 171 ? -9.028 8.152 3.516 1.00 90.69 171 SER A CA 1
ATOM 1300 C C . SER A 1 171 ? -9.074 8.094 5.051 1.00 90.69 171 SER A C 1
ATOM 1302 O O . SER A 1 171 ? -10.118 7.794 5.618 1.00 90.69 171 SER A O 1
ATOM 1304 N N . PHE A 1 172 ? -8.002 8.469 5.760 1.00 84.50 172 PHE A N 1
ATOM 1305 C CA . PHE A 1 172 ? -7.965 8.461 7.235 1.00 84.50 172 PHE A CA 1
ATOM 1306 C C . PHE A 1 172 ? -8.677 9.637 7.913 1.00 84.50 172 PHE A C 1
ATOM 1308 O O . PHE A 1 172 ? -8.516 9.866 9.112 1.00 84.50 172 PHE A O 1
ATOM 1315 N N . ARG A 1 173 ? -9.479 10.402 7.175 1.00 82.38 173 ARG A N 1
ATOM 1316 C CA . ARG A 1 173 ? -10.197 11.545 7.742 1.00 82.38 173 ARG A CA 1
ATOM 1317 C C . ARG A 1 173 ? -11.216 11.062 8.784 1.00 82.38 173 ARG A C 1
ATOM 1319 O O . ARG A 1 173 ? -11.996 10.155 8.477 1.00 82.38 173 ARG A O 1
ATOM 1326 N N . PRO A 1 174 ? -11.275 11.675 9.983 1.00 74.19 174 PRO A N 1
ATOM 1327 C CA . PRO A 1 174 ? -12.203 11.256 11.036 1.00 74.19 174 PRO A CA 1
ATOM 1328 C C . PRO A 1 174 ? -13.660 11.197 10.568 1.00 74.19 174 PRO A C 1
ATOM 1330 O O . PRO A 1 174 ? -14.363 10.235 10.855 1.00 74.19 174 PRO A O 1
ATOM 1333 N N . LYS A 1 175 ? -14.080 12.165 9.743 1.00 76.31 175 LYS A N 1
ATOM 1334 C CA . LYS A 1 175 ? -15.450 12.240 9.219 1.00 76.31 175 LYS A CA 1
ATOM 1335 C C . LYS A 1 175 ? -15.890 11.034 8.371 1.00 76.31 175 LYS A C 1
ATOM 1337 O O . LYS A 1 175 ? -17.081 10.771 8.300 1.00 76.31 175 LYS A O 1
ATOM 1342 N N . TYR A 1 176 ? -14.966 10.284 7.758 1.00 77.88 176 TYR A N 1
ATOM 1343 C CA . TYR A 1 176 ? -15.322 9.086 6.979 1.00 77.88 176 TYR A CA 1
ATOM 1344 C C . TYR A 1 176 ? -15.692 7.895 7.864 1.00 77.88 176 TYR A C 1
ATOM 1346 O O . TYR A 1 176 ? -16.323 6.950 7.398 1.00 77.88 176 TYR A O 1
ATOM 1354 N N . HIS A 1 177 ? -15.337 7.963 9.146 1.00 70.00 177 HIS A N 1
ATOM 1355 C CA . HIS A 1 177 ? -15.529 6.900 10.123 1.00 70.00 177 HIS A CA 1
ATOM 1356 C C . HIS A 1 177 ? -16.643 7.225 11.125 1.00 70.00 177 HIS A C 1
ATOM 1358 O O . HIS A 1 177 ? -16.737 6.569 12.159 1.00 70.00 177 HIS A O 1
ATOM 1364 N N . HIS A 1 178 ? -17.468 8.243 10.847 1.00 68.75 178 HIS A N 1
ATOM 1365 C CA . HIS A 1 178 ? -18.537 8.655 11.748 1.00 68.75 178 HIS A CA 1
ATOM 1366 C C . HIS A 1 178 ? -19.696 7.641 11.721 1.00 68.75 178 HIS A C 1
ATOM 1368 O O . HIS A 1 178 ? -20.342 7.515 10.679 1.00 68.75 178 HIS A O 1
ATOM 1374 N N . PRO A 1 179 ? -20.015 6.951 12.834 1.00 64.25 179 PRO A N 1
ATOM 1375 C CA . PRO A 1 179 ? -20.983 5.849 12.828 1.00 64.25 179 PRO A CA 1
ATOM 1376 C C . PRO A 1 179 ? -22.409 6.272 12.454 1.00 64.25 179 PRO A C 1
ATOM 1378 O O . PRO A 1 179 ? -23.146 5.501 11.853 1.00 64.25 179 PRO A O 1
ATOM 1381 N N . THR A 1 180 ? -22.806 7.499 12.802 1.00 66.19 180 THR A N 1
ATOM 1382 C CA . THR A 1 180 ? -24.207 7.946 12.701 1.00 66.19 180 THR A CA 1
ATOM 1383 C C . THR A 1 180 ? -24.516 8.854 11.509 1.00 66.19 180 THR A C 1
ATOM 1385 O O . THR A 1 180 ? -25.684 9.104 11.233 1.00 66.19 180 THR A O 1
ATOM 1388 N N . SER A 1 181 ? -23.508 9.359 10.790 1.00 67.94 181 SER A N 1
ATOM 1389 C CA . SER A 1 181 ? -23.700 10.356 9.716 1.00 67.94 181 SER A CA 1
ATOM 1390 C C . SER A 1 181 ? -23.020 9.985 8.398 1.00 67.94 181 SER A C 1
ATOM 1392 O O . SER A 1 181 ? -23.243 10.638 7.378 1.00 67.94 181 SER A O 1
ATOM 1394 N N . SER A 1 182 ? -22.211 8.925 8.397 1.00 73.56 182 SER A N 1
ATOM 1395 C CA . SER A 1 182 ? -21.481 8.471 7.223 1.00 73.56 182 SER A CA 1
ATOM 1396 C C . SER A 1 182 ? -22.203 7.299 6.543 1.00 73.56 182 SER A C 1
ATOM 1398 O O . SER A 1 182 ? -22.542 6.322 7.210 1.00 73.56 182 SER A O 1
ATOM 1400 N N . PRO A 1 183 ? -22.423 7.340 5.217 1.00 84.88 183 PRO A N 1
ATOM 1401 C CA . PRO A 1 183 ? -22.803 6.172 4.436 1.00 84.88 183 PRO A CA 1
ATOM 1402 C C . PRO A 1 183 ? -21.924 4.952 4.741 1.00 84.88 183 PRO A C 1
ATOM 1404 O O . PRO A 1 183 ? -20.697 5.052 4.791 1.00 84.88 183 PRO A O 1
ATOM 1407 N N . TRP A 1 184 ? -22.545 3.774 4.852 1.00 84.56 184 TRP A N 1
ATOM 1408 C CA . TRP A 1 184 ? -21.886 2.513 5.224 1.00 84.56 184 TRP A CA 1
ATOM 1409 C C . TRP A 1 184 ? -20.646 2.175 4.377 1.00 84.56 184 TRP A C 1
ATOM 1411 O O . TRP A 1 184 ? -19.737 1.494 4.847 1.00 84.56 184 TRP A O 1
ATOM 1421 N N . TRP A 1 185 ? -20.565 2.647 3.134 1.00 88.94 185 TRP A N 1
ATOM 1422 C CA . TRP A 1 185 ? -19.444 2.360 2.243 1.00 88.94 185 TRP A CA 1
ATOM 1423 C C . TRP A 1 185 ? -18.174 3.168 2.567 1.00 88.94 185 TRP A C 1
ATOM 1425 O O . TRP A 1 185 ? -17.082 2.748 2.186 1.00 88.94 185 TRP A O 1
ATOM 1435 N N . GLN A 1 186 ? -18.263 4.301 3.279 1.00 90.88 186 GLN A N 1
ATOM 1436 C CA . GLN A 1 186 ? -17.125 5.226 3.426 1.00 90.88 186 GLN A CA 1
ATOM 1437 C C . GLN A 1 186 ? -15.942 4.623 4.186 1.00 90.88 186 GLN A C 1
ATOM 1439 O O . GLN A 1 186 ? -14.785 4.847 3.834 1.00 90.88 186 GLN A O 1
ATOM 1444 N N . LYS A 1 187 ? -16.214 3.782 5.182 1.00 87.06 187 LYS A N 1
ATOM 1445 C CA . LYS A 1 187 ? -15.172 3.063 5.924 1.00 87.06 187 LYS A CA 1
ATOM 1446 C C . LYS A 1 187 ? -14.389 2.055 5.072 1.00 87.06 187 LYS A C 1
ATOM 1448 O O . LYS A 1 187 ? -13.321 1.626 5.493 1.00 87.06 187 LYS A O 1
ATOM 1453 N N . TYR A 1 188 ? -14.885 1.679 3.890 1.00 93.12 188 TYR A N 1
ATOM 1454 C CA . TYR A 1 188 ? -14.191 0.787 2.953 1.00 93.12 188 TYR A CA 1
ATOM 1455 C C . TYR A 1 188 ? -13.327 1.535 1.931 1.00 93.12 188 TYR A C 1
ATOM 1457 O O . TYR A 1 188 ? -12.605 0.894 1.170 1.00 93.12 188 TYR A O 1
ATOM 1465 N N . ILE A 1 189 ? -13.336 2.874 1.918 1.00 94.25 189 ILE A N 1
ATOM 1466 C CA . ILE A 1 189 ? -12.511 3.646 0.977 1.00 94.25 189 ILE A CA 1
ATOM 1467 C C . ILE A 1 189 ? -11.025 3.329 1.176 1.00 94.25 189 ILE A C 1
ATOM 1469 O O . ILE A 1 189 ? -10.315 3.111 0.198 1.00 94.25 189 ILE A O 1
ATOM 1473 N N . SER A 1 190 ? -10.564 3.239 2.429 1.00 93.88 190 SER A N 1
ATOM 1474 C CA . SER A 1 190 ? -9.175 2.873 2.744 1.00 93.88 190 SER A CA 1
ATOM 1475 C C . SER A 1 190 ? -8.789 1.521 2.132 1.00 93.88 190 SER A C 1
ATOM 1477 O O . SER A 1 190 ? -7.755 1.401 1.474 1.00 93.88 190 SER A O 1
ATOM 1479 N N . VAL A 1 191 ? -9.670 0.522 2.276 1.00 96.00 191 VAL A N 1
ATOM 1480 C CA . VAL A 1 191 ? -9.492 -0.824 1.712 1.00 96.00 191 VAL A CA 1
ATOM 1481 C C . VAL A 1 191 ? -9.408 -0.763 0.194 1.00 96.00 191 VAL A C 1
ATOM 1483 O O . VAL A 1 191 ? -8.506 -1.360 -0.387 1.00 96.00 191 VAL A O 1
ATOM 1486 N N . ALA A 1 192 ? -10.312 -0.024 -0.453 1.00 97.31 192 ALA A N 1
ATOM 1487 C CA . ALA A 1 192 ? -10.341 0.110 -1.904 1.00 97.31 192 ALA A CA 1
ATOM 1488 C C . ALA A 1 192 ? -9.066 0.773 -2.448 1.00 97.31 192 ALA A C 1
ATOM 1490 O O . ALA A 1 192 ? -8.498 0.289 -3.425 1.00 97.31 192 ALA A O 1
ATOM 1491 N N . MET A 1 193 ? -8.582 1.839 -1.800 1.00 97.62 193 MET A N 1
ATOM 1492 C CA . MET A 1 193 ? -7.362 2.528 -2.227 1.00 97.62 193 MET A CA 1
ATOM 1493 C C . MET A 1 193 ? -6.120 1.645 -2.039 1.00 97.62 193 MET A C 1
ATOM 1495 O O . MET A 1 193 ? -5.350 1.497 -2.981 1.00 97.62 193 MET A O 1
ATOM 1499 N N . LEU A 1 194 ? -5.957 0.971 -0.892 1.00 97.31 194 LEU A N 1
ATOM 1500 C CA . LEU A 1 194 ? -4.844 0.026 -0.701 1.00 97.31 194 LEU A CA 1
ATOM 1501 C C . LEU A 1 194 ? -4.917 -1.178 -1.643 1.00 97.31 194 LEU A C 1
ATOM 1503 O O . LEU A 1 194 ? -3.885 -1.603 -2.159 1.00 97.31 194 LEU A O 1
ATOM 1507 N N . SER A 1 195 ? -6.122 -1.694 -1.908 1.00 98.19 195 SER A N 1
ATOM 1508 C CA . SER A 1 195 ? -6.332 -2.758 -2.897 1.00 98.19 195 SER A CA 1
ATOM 1509 C C . SER A 1 195 ? -5.890 -2.294 -4.280 1.00 98.19 195 SER A C 1
ATOM 1511 O O . SER A 1 195 ? -5.223 -3.040 -4.992 1.00 98.19 195 SER A O 1
ATOM 1513 N N . GLY A 1 196 ? -6.222 -1.050 -4.642 1.00 98.44 196 GLY A N 1
ATOM 1514 C CA . GLY A 1 196 ? -5.743 -0.390 -5.850 1.00 98.44 196 GLY A CA 1
ATOM 1515 C C . GLY A 1 196 ? -4.218 -0.353 -5.897 1.00 98.44 196 GLY A C 1
ATOM 1516 O O . GLY A 1 196 ? -3.638 -0.842 -6.864 1.00 98.44 196 GLY A O 1
ATOM 1517 N N . THR A 1 197 ? -3.560 0.127 -4.837 1.00 98.69 197 THR A N 1
ATOM 1518 C CA . THR A 1 197 ? -2.093 0.125 -4.727 1.00 98.69 197 THR A CA 1
ATOM 1519 C C . THR A 1 197 ? -1.516 -1.277 -4.928 1.00 98.69 197 THR A C 1
ATOM 1521 O O . THR A 1 197 ? -0.696 -1.480 -5.822 1.00 98.69 197 THR A O 1
ATOM 1524 N N . ALA A 1 198 ? -1.978 -2.265 -4.156 1.00 98.38 198 ALA A N 1
ATOM 1525 C CA . ALA A 1 198 ? -1.474 -3.634 -4.210 1.00 98.38 198 ALA A CA 1
ATOM 1526 C C . ALA A 1 198 ? -1.682 -4.264 -5.597 1.00 98.38 198 ALA A C 1
ATOM 1528 O O . ALA A 1 198 ? -0.766 -4.863 -6.158 1.00 98.38 198 ALA A O 1
ATOM 1529 N N . TYR A 1 199 ? -2.862 -4.078 -6.192 1.00 98.31 199 TYR A N 1
ATOM 1530 C CA . TYR A 1 199 ? -3.178 -4.581 -7.526 1.00 98.31 199 TYR A CA 1
ATOM 1531 C C . TYR A 1 199 ? -2.268 -3.969 -8.596 1.00 98.31 199 TYR A C 1
ATOM 1533 O O . TYR A 1 199 ? -1.711 -4.697 -9.417 1.00 98.31 199 TYR A O 1
ATOM 1541 N N . GLN A 1 200 ? -2.046 -2.655 -8.565 1.00 98.50 200 GLN A N 1
ATOM 1542 C CA . GLN A 1 200 ? -1.154 -2.000 -9.520 1.00 98.50 200 GLN A CA 1
ATOM 1543 C C . GLN A 1 200 ? 0.311 -2.427 -9.341 1.00 98.50 200 GLN A C 1
ATOM 1545 O O . GLN A 1 200 ? 0.990 -2.728 -10.323 1.00 98.50 200 GLN A O 1
ATOM 1550 N N . LEU A 1 201 ? 0.792 -2.566 -8.104 1.00 98.31 201 LEU A N 1
ATOM 1551 C CA . LEU A 1 201 ? 2.137 -3.092 -7.852 1.00 98.31 201 LEU A CA 1
ATOM 1552 C C . LEU A 1 201 ? 2.278 -4.566 -8.271 1.00 98.31 201 LEU A C 1
ATOM 1554 O O . LEU A 1 201 ? 3.354 -4.970 -8.711 1.00 98.31 201 LEU A O 1
ATOM 1558 N N . SER A 1 202 ? 1.199 -5.356 -8.228 1.00 97.75 202 SER A N 1
ATOM 1559 C CA . SER A 1 202 ? 1.196 -6.738 -8.731 1.00 97.75 202 SER A CA 1
ATOM 1560 C C . SER A 1 202 ? 1.444 -6.821 -10.246 1.00 97.75 202 SER A C 1
ATOM 1562 O O . SER A 1 202 ? 2.095 -7.761 -10.719 1.00 97.75 202 SER A O 1
ATOM 1564 N N . HIS A 1 203 ? 0.996 -5.814 -11.010 1.00 97.12 203 HIS A N 1
ATOM 1565 C CA . HIS A 1 203 ? 1.291 -5.696 -12.442 1.00 97.12 203 HIS A CA 1
ATOM 1566 C C . HIS A 1 203 ? 2.764 -5.387 -12.675 1.00 97.12 203 HIS A C 1
ATOM 1568 O O . HIS A 1 203 ? 3.409 -6.096 -13.448 1.00 97.12 203 HIS A O 1
ATOM 1574 N N . VAL A 1 204 ? 3.319 -4.404 -11.952 1.00 96.56 204 VAL A N 1
ATOM 1575 C CA . VAL A 1 204 ? 4.760 -4.093 -12.005 1.00 96.56 204 VAL A CA 1
ATOM 1576 C C . VAL A 1 204 ? 5.577 -5.344 -11.684 1.00 96.56 204 VAL A C 1
ATOM 1578 O O . VAL A 1 204 ? 6.458 -5.727 -12.451 1.00 96.56 204 VAL A O 1
ATOM 1581 N N . HIS A 1 205 ? 5.227 -6.040 -10.601 1.00 95.75 205 HIS A N 1
ATOM 1582 C CA . HIS A 1 205 ? 5.884 -7.274 -10.183 1.00 95.75 205 HIS A CA 1
ATOM 1583 C C . HIS A 1 205 ? 5.829 -8.365 -11.268 1.00 95.75 205 HIS A C 1
ATOM 1585 O O . HIS A 1 205 ? 6.838 -9.001 -11.572 1.00 95.75 205 HIS A O 1
ATOM 1591 N N . SER A 1 206 ? 4.669 -8.559 -11.901 1.00 95.12 206 SER A N 1
ATOM 1592 C CA . SER A 1 206 ? 4.479 -9.572 -12.947 1.00 95.12 206 SER A CA 1
ATOM 1593 C C . SER A 1 206 ? 5.261 -9.280 -14.231 1.00 95.12 206 SER A C 1
ATOM 1595 O O . SER A 1 206 ? 5.663 -10.219 -14.919 1.00 95.12 206 SER A O 1
ATOM 1597 N N . ILE A 1 207 ? 5.469 -8.004 -14.566 1.00 94.25 207 ILE A N 1
ATOM 1598 C CA . ILE A 1 207 ? 6.293 -7.580 -15.707 1.00 94.25 207 ILE A CA 1
ATOM 1599 C C . ILE A 1 207 ? 7.766 -7.846 -15.403 1.00 94.25 207 ILE A C 1
ATOM 1601 O O . ILE A 1 207 ? 8.441 -8.527 -16.170 1.00 94.25 207 ILE A O 1
ATOM 1605 N N . VAL A 1 208 ? 8.236 -7.378 -14.248 1.00 91.94 208 VAL A N 1
ATOM 1606 C CA . VAL A 1 208 ? 9.639 -7.492 -13.833 1.00 91.94 208 VAL A CA 1
ATOM 1607 C C . VAL A 1 208 ? 10.061 -8.941 -13.673 1.00 91.94 208 VAL A C 1
ATOM 1609 O O . VAL A 1 208 ? 11.176 -9.288 -14.034 1.00 91.94 208 VAL A O 1
ATOM 1612 N N . LYS A 1 209 ? 9.185 -9.822 -13.175 1.00 88.62 209 LYS A N 1
ATOM 1613 C CA . LYS A 1 209 ? 9.555 -11.229 -12.977 1.00 88.62 209 LYS A CA 1
ATOM 1614 C C . LYS A 1 209 ? 9.945 -11.940 -14.279 1.00 88.62 209 LYS A C 1
ATOM 1616 O O . LYS A 1 209 ? 10.701 -12.906 -14.233 1.00 88.62 209 LYS A O 1
ATOM 1621 N N . LYS A 1 210 ? 9.457 -11.465 -15.429 1.00 86.69 210 LYS A N 1
ATOM 1622 C CA . LYS A 1 210 ? 9.847 -11.992 -16.747 1.00 86.69 210 LYS A CA 1
ATOM 1623 C C . LYS A 1 210 ? 11.280 -11.611 -17.134 1.00 86.69 210 LYS A C 1
ATOM 1625 O O . LYS A 1 210 ? 11.834 -12.240 -18.027 1.00 86.69 210 LYS A O 1
ATOM 1630 N N . ASP A 1 211 ? 11.869 -10.623 -16.464 1.00 82.62 211 ASP A N 1
ATOM 1631 C CA . ASP A 1 211 ? 13.231 -10.151 -16.681 1.00 82.62 211 ASP A CA 1
ATOM 1632 C C . ASP A 1 211 ? 14.097 -10.349 -15.423 1.00 82.62 211 ASP A C 1
ATOM 1634 O O . ASP A 1 211 ? 14.103 -9.559 -14.476 1.00 82.62 211 ASP A O 1
ATOM 1638 N N . SER A 1 212 ? 14.894 -11.416 -15.430 1.00 74.31 212 SER A N 1
ATOM 1639 C CA . SER A 1 212 ? 15.807 -11.754 -14.336 1.00 74.31 212 SER A CA 1
ATOM 1640 C C . SER A 1 212 ? 16.937 -10.737 -14.130 1.00 74.31 212 SER A C 1
ATOM 1642 O O . SER A 1 212 ? 17.518 -10.696 -13.046 1.00 74.31 212 SER A O 1
ATOM 1644 N N . SER A 1 213 ? 17.260 -9.912 -15.134 1.00 74.62 213 SER A N 1
ATOM 1645 C CA . SER A 1 213 ? 18.407 -8.991 -15.092 1.00 74.62 213 SER A CA 1
ATOM 1646 C C . SER A 1 213 ? 18.168 -7.741 -14.233 1.00 74.62 213 SER A C 1
ATOM 1648 O O . SER A 1 213 ? 19.120 -7.095 -13.791 1.00 74.62 213 SER A O 1
ATOM 1650 N N . SER A 1 214 ? 16.905 -7.433 -13.930 1.00 74.19 214 SER A N 1
ATOM 1651 C CA . SER A 1 214 ? 16.501 -6.205 -13.238 1.00 74.19 214 SER A CA 1
ATOM 1652 C C . SER A 1 214 ? 16.185 -6.371 -11.747 1.00 74.19 214 SER A C 1
ATOM 1654 O O . SER A 1 214 ? 15.903 -5.385 -11.065 1.00 74.19 214 SER A O 1
ATOM 1656 N N . SER A 1 215 ? 16.233 -7.600 -11.225 1.00 76.81 215 SER A N 1
ATOM 1657 C CA . SER A 1 215 ? 15.591 -8.006 -9.963 1.00 76.81 215 SER A CA 1
ATOM 1658 C C . SER A 1 215 ? 15.880 -7.098 -8.752 1.00 76.81 215 SER A C 1
ATOM 1660 O O . SER A 1 215 ? 14.966 -6.774 -7.993 1.00 76.81 215 SER A O 1
ATOM 1662 N N . LEU A 1 216 ? 17.116 -6.605 -8.593 1.00 91.19 216 LEU A N 1
ATOM 1663 C CA . LEU A 1 216 ? 17.513 -5.815 -7.417 1.00 91.19 216 LEU A CA 1
ATOM 1664 C C . LEU A 1 216 ? 16.804 -4.455 -7.315 1.00 91.19 216 LEU A C 1
ATOM 1666 O O . LEU A 1 216 ? 16.409 -4.055 -6.221 1.00 91.19 216 LEU A O 1
ATOM 1670 N N . TRP A 1 217 ? 16.591 -3.761 -8.438 1.00 93.88 217 TRP A N 1
ATOM 1671 C CA . TRP A 1 217 ? 15.936 -2.443 -8.452 1.00 93.88 217 TRP A CA 1
ATOM 1672 C C . TRP A 1 217 ? 14.452 -2.510 -8.073 1.00 93.88 217 TRP A C 1
ATOM 1674 O O . TRP A 1 217 ? 13.865 -1.506 -7.678 1.00 93.88 217 TRP A O 1
ATOM 1684 N N . PHE A 1 218 ? 13.859 -3.700 -8.165 1.00 95.12 218 PHE A N 1
ATOM 1685 C CA . PHE A 1 218 ? 12.442 -3.949 -7.923 1.00 95.12 218 PHE A CA 1
ATOM 1686 C C . PHE A 1 218 ? 12.157 -4.651 -6.590 1.00 95.12 218 PHE A C 1
ATOM 1688 O O . PHE A 1 218 ? 10.990 -4.887 -6.264 1.00 95.12 218 PHE A O 1
ATOM 1695 N N . ILE A 1 219 ? 13.192 -4.942 -5.791 1.00 96.06 219 ILE A N 1
ATOM 1696 C CA . ILE A 1 219 ? 13.045 -5.394 -4.400 1.00 96.06 219 ILE A CA 1
ATOM 1697 C C . ILE A 1 219 ? 12.129 -4.454 -3.599 1.00 96.06 219 ILE A C 1
ATOM 1699 O O . ILE A 1 219 ? 11.131 -4.951 -3.077 1.00 96.06 219 ILE A O 1
ATOM 1703 N N . PRO A 1 220 ? 12.372 -3.128 -3.519 1.00 97.50 220 PRO A N 1
ATOM 1704 C CA . PRO A 1 220 ? 11.536 -2.239 -2.706 1.00 97.50 220 PRO A CA 1
ATOM 1705 C C . PRO A 1 220 ? 10.084 -2.172 -3.198 1.00 97.50 220 PRO A C 1
ATOM 1707 O O . PRO A 1 220 ? 9.169 -2.195 -2.382 1.00 97.50 220 PRO A O 1
ATOM 1710 N N . ILE A 1 221 ? 9.863 -2.216 -4.515 1.00 97.44 221 ILE A N 1
ATOM 1711 C CA . ILE A 1 221 ? 8.525 -2.262 -5.129 1.00 97.44 221 ILE A CA 1
ATOM 1712 C C . ILE A 1 221 ? 7.802 -3.572 -4.769 1.00 97.44 221 ILE A C 1
ATOM 1714 O O . ILE A 1 221 ? 6.611 -3.581 -4.465 1.00 97.44 221 ILE A O 1
ATOM 1718 N N . THR A 1 222 ? 8.523 -4.697 -4.750 1.00 97.62 222 THR A N 1
ATOM 1719 C CA . THR A 1 222 ? 7.975 -6.001 -4.340 1.00 97.62 222 THR A CA 1
ATOM 1720 C C . THR A 1 222 ? 7.677 -6.042 -2.837 1.00 97.62 222 THR A C 1
ATOM 1722 O O . THR A 1 222 ? 6.662 -6.609 -2.432 1.00 97.62 222 THR A O 1
ATOM 1725 N N . MET A 1 223 ? 8.511 -5.406 -2.007 1.00 98.31 223 MET A N 1
ATOM 1726 C CA . MET A 1 223 ? 8.215 -5.213 -0.584 1.00 98.31 223 MET A CA 1
ATOM 1727 C C . MET A 1 223 ? 6.962 -4.351 -0.400 1.00 98.31 223 MET A C 1
ATOM 1729 O O . MET A 1 223 ? 6.081 -4.705 0.378 1.00 98.31 223 MET A O 1
ATOM 1733 N N . HIS A 1 224 ? 6.839 -3.254 -1.149 1.00 98.44 224 HIS A N 1
ATOM 1734 C CA . HIS A 1 224 ? 5.666 -2.385 -1.116 1.00 98.44 224 HIS A CA 1
ATOM 1735 C C . HIS A 1 224 ? 4.393 -3.149 -1.501 1.00 98.44 224 HIS A C 1
ATOM 1737 O O . HIS A 1 224 ? 3.376 -3.041 -0.812 1.00 98.44 224 HIS A O 1
ATOM 1743 N N . PHE A 1 225 ? 4.465 -4.001 -2.528 1.00 98.38 225 PHE A N 1
ATOM 1744 C CA . PHE A 1 225 ? 3.371 -4.890 -2.919 1.00 98.38 225 PHE A CA 1
ATOM 1745 C C . PHE A 1 225 ? 2.964 -5.847 -1.784 1.00 98.38 225 PHE A C 1
ATOM 1747 O O . PHE A 1 225 ? 1.783 -5.939 -1.436 1.00 98.38 225 PHE A O 1
ATOM 1754 N N . GLY A 1 226 ? 3.932 -6.528 -1.164 1.00 98.06 226 GLY A N 1
ATOM 1755 C CA . GLY A 1 226 ? 3.668 -7.423 -0.034 1.00 98.06 226 GLY A CA 1
ATOM 1756 C C . GLY A 1 226 ? 3.019 -6.699 1.143 1.00 98.06 226 GLY A C 1
ATOM 1757 O O . GLY A 1 226 ? 2.003 -7.146 1.677 1.00 98.06 226 GLY A O 1
ATOM 1758 N N . TRP A 1 227 ? 3.563 -5.540 1.512 1.00 98.25 227 TRP A N 1
ATOM 1759 C CA . TRP A 1 227 ? 3.084 -4.758 2.647 1.00 98.25 227 TRP A CA 1
ATOM 1760 C C . TRP A 1 22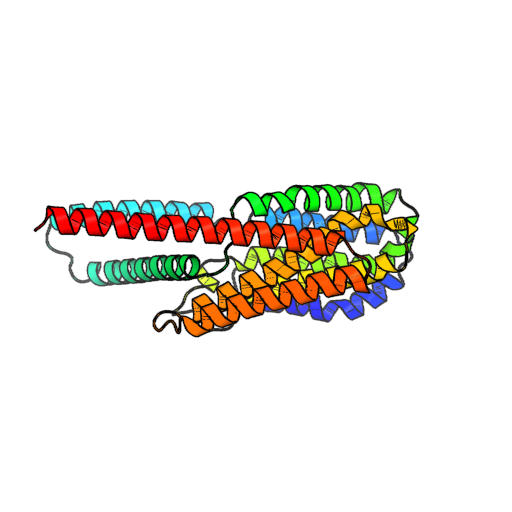7 ? 1.668 -4.223 2.422 1.00 98.25 227 TRP A C 1
ATOM 1762 O O . TRP A 1 227 ? 0.805 -4.379 3.285 1.00 98.25 227 TRP A O 1
ATOM 1772 N N . THR A 1 228 ? 1.398 -3.649 1.247 1.00 98.00 228 THR A N 1
ATOM 1773 C CA . THR A 1 228 ? 0.066 -3.119 0.901 1.00 98.00 228 THR A CA 1
ATOM 1774 C C . THR A 1 228 ? -0.988 -4.215 0.801 1.00 98.00 228 THR A C 1
ATOM 1776 O O . THR A 1 228 ? -2.138 -3.974 1.168 1.00 98.00 228 THR A O 1
ATOM 1779 N N . THR A 1 229 ? -0.613 -5.440 0.418 1.00 98.25 229 THR A N 1
ATOM 1780 C CA . THR A 1 229 ? -1.533 -6.588 0.446 1.00 98.25 229 THR A CA 1
ATOM 1781 C C . THR A 1 229 ? -1.997 -6.902 1.870 1.00 98.25 229 THR A C 1
ATOM 1783 O O . THR A 1 229 ? -3.197 -7.004 2.120 1.00 98.25 229 THR A O 1
ATOM 1786 N N . VAL A 1 230 ? -1.078 -6.988 2.839 1.00 96.88 230 VAL A N 1
ATOM 1787 C CA . VAL A 1 230 ? -1.457 -7.229 4.245 1.00 96.88 230 VAL A CA 1
ATOM 1788 C C . VAL A 1 230 ? -2.197 -6.033 4.830 1.00 96.88 230 VAL A C 1
ATOM 1790 O O . VAL A 1 230 ? -3.223 -6.205 5.486 1.00 96.88 230 VAL A O 1
ATOM 1793 N N . ALA A 1 231 ? -1.725 -4.815 4.557 1.00 95.94 231 ALA A N 1
ATOM 1794 C CA . ALA A 1 231 ? -2.379 -3.596 5.016 1.00 95.94 231 ALA A CA 1
ATOM 1795 C C . ALA A 1 231 ? -3.827 -3.507 4.511 1.00 95.94 231 ALA A C 1
ATOM 1797 O O . ALA A 1 231 ? -4.697 -3.073 5.263 1.00 95.94 231 ALA A O 1
ATOM 1798 N N . THR A 1 232 ? -4.107 -3.959 3.284 1.00 97.25 232 THR A N 1
ATOM 1799 C CA . THR A 1 232 ? -5.470 -4.039 2.735 1.00 97.25 232 THR A CA 1
ATOM 1800 C C . THR A 1 232 ? -6.367 -4.909 3.613 1.00 97.25 232 THR A C 1
ATOM 1802 O O . THR A 1 232 ? -7.450 -4.479 4.005 1.00 97.25 232 THR A O 1
ATOM 1805 N N . LEU A 1 233 ? -5.901 -6.107 3.971 1.00 96.06 233 LEU A N 1
ATOM 1806 C CA . LEU A 1 233 ? -6.655 -7.059 4.791 1.00 96.06 233 LEU A CA 1
ATOM 1807 C C . LEU A 1 233 ? -6.847 -6.558 6.230 1.00 96.06 233 LEU A C 1
ATOM 1809 O O . LEU A 1 233 ? -7.932 -6.682 6.792 1.00 96.06 233 LEU A O 1
ATOM 1813 N N . LEU A 1 234 ? -5.832 -5.914 6.810 1.00 92.81 234 LEU A N 1
ATOM 1814 C CA . LEU A 1 234 ? -5.952 -5.270 8.122 1.00 92.81 234 LEU A CA 1
ATOM 1815 C C . LEU A 1 234 ? -6.963 -4.118 8.101 1.00 92.81 234 LEU A C 1
ATOM 1817 O O . LEU A 1 234 ? -7.791 -4.001 9.004 1.00 92.81 234 LEU A O 1
ATOM 1821 N N . ASN A 1 235 ? -6.947 -3.295 7.048 1.00 92.50 235 ASN A N 1
ATOM 1822 C CA . ASN A 1 235 ? -7.935 -2.232 6.885 1.00 92.50 235 ASN A CA 1
ATOM 1823 C C . ASN A 1 235 ? -9.341 -2.813 6.708 1.00 92.50 235 ASN A C 1
ATOM 1825 O O . ASN A 1 235 ? -10.277 -2.261 7.272 1.00 92.50 235 ASN A O 1
ATOM 1829 N N . LEU A 1 236 ? -9.491 -3.946 6.013 1.00 93.12 236 LEU A N 1
ATOM 1830 C CA . LEU A 1 236 ? -10.777 -4.630 5.872 1.00 93.12 236 LEU A CA 1
ATOM 1831 C C . LEU A 1 236 ? -11.321 -5.101 7.223 1.00 93.12 236 LEU A C 1
ATOM 1833 O O . LEU A 1 236 ? -12.484 -4.838 7.533 1.00 93.12 236 LEU A O 1
ATOM 1837 N N . ASN A 1 237 ? -10.476 -5.725 8.050 1.00 91.06 237 ASN A N 1
ATOM 1838 C CA . ASN A 1 237 ? -10.841 -6.103 9.417 1.00 91.06 237 ASN A CA 1
ATOM 1839 C C . ASN A 1 237 ? -11.317 -4.878 10.207 1.00 91.06 237 ASN A C 1
ATOM 1841 O O . ASN A 1 237 ? -12.329 -4.933 10.905 1.00 91.06 237 ASN A O 1
ATOM 1845 N N . GLY A 1 238 ? -10.614 -3.754 10.056 1.00 86.94 238 GLY A N 1
ATOM 1846 C CA . GLY A 1 238 ? -10.974 -2.504 10.705 1.00 86.94 238 GLY A CA 1
ATOM 1847 C C . GLY A 1 238 ? -12.294 -1.905 10.241 1.00 86.94 238 GLY A C 1
ATOM 1848 O O . GLY A 1 238 ? -13.089 -1.472 11.074 1.00 86.94 238 GLY A O 1
ATOM 1849 N N . SER A 1 239 ? -12.562 -1.925 8.936 1.00 88.81 239 SER A N 1
ATOM 1850 C CA . SER A 1 239 ? -13.837 -1.489 8.368 1.00 88.81 239 SER A CA 1
ATOM 1851 C C . SER A 1 239 ? -14.995 -2.348 8.880 1.00 88.81 239 SER A C 1
ATOM 1853 O O . SER A 1 239 ? -16.030 -1.806 9.249 1.00 88.81 239 SER A O 1
ATOM 1855 N N . VAL A 1 240 ? -14.826 -3.672 8.961 1.00 88.19 240 VAL A N 1
ATOM 1856 C CA . VAL A 1 240 ? -15.864 -4.572 9.495 1.00 88.19 240 VAL A CA 1
ATOM 1857 C C . VAL A 1 240 ? -16.089 -4.349 10.992 1.00 88.19 240 VAL A C 1
ATOM 1859 O O . VAL A 1 240 ? -17.233 -4.317 11.438 1.00 88.19 240 VAL A O 1
ATOM 1862 N N . ALA A 1 241 ? -15.026 -4.142 11.772 1.00 84.75 241 ALA A N 1
ATOM 1863 C CA . ALA A 1 241 ? -15.151 -3.865 13.203 1.00 84.75 241 ALA A CA 1
ATOM 1864 C C . ALA A 1 241 ? -15.947 -2.577 13.481 1.00 84.75 241 ALA A C 1
ATOM 1866 O O . ALA A 1 241 ? -16.745 -2.544 14.416 1.00 84.75 241 ALA A O 1
ATOM 1867 N N . LEU A 1 242 ? -15.779 -1.544 12.646 1.00 79.62 242 LEU A N 1
ATOM 1868 C CA . LEU A 1 242 ? -16.569 -0.309 12.724 1.00 79.62 242 LEU A CA 1
ATOM 1869 C C . LEU A 1 242 ? -18.051 -0.525 12.390 1.00 79.62 242 LEU A C 1
ATOM 1871 O O . LEU A 1 242 ? -18.893 0.160 12.957 1.00 79.62 242 LEU A O 1
ATOM 1875 N N . ASP A 1 243 ? -18.368 -1.474 11.507 1.00 77.00 243 ASP A N 1
ATOM 1876 C CA . ASP A 1 243 ? -19.751 -1.814 11.137 1.00 77.00 243 ASP A CA 1
ATOM 1877 C C . ASP A 1 243 ? -20.521 -2.546 12.225 1.00 77.00 243 ASP A C 1
ATOM 1879 O O . ASP A 1 243 ? -21.745 -2.495 12.283 1.00 77.00 243 ASP A O 1
ATOM 1883 N N . CYS A 1 244 ? -19.795 -3.287 13.054 1.00 67.50 244 CYS A N 1
ATOM 1884 C CA . CYS A 1 244 ? -20.409 -4.143 14.050 1.00 67.50 244 CYS A CA 1
ATOM 1885 C C . CYS A 1 244 ? -20.786 -3.371 15.326 1.00 67.50 244 CYS A C 1
ATOM 1887 O O . CYS A 1 244 ? -21.461 -3.932 16.173 1.00 67.50 244 CYS A O 1
ATOM 1889 N N . LEU A 1 245 ? -20.386 -2.110 15.513 1.00 64.75 245 LEU A N 1
ATOM 1890 C CA . LEU A 1 245 ? -20.758 -1.346 16.713 1.00 64.75 245 LEU A CA 1
ATOM 1891 C C . LEU A 1 245 ? -22.168 -0.735 16.598 1.00 64.75 245 LEU A C 1
ATOM 1893 O O . LEU A 1 245 ? -22.493 -0.220 15.530 1.00 64.75 245 LEU A O 1
ATOM 1897 N N . PRO A 1 246 ? -22.988 -0.715 17.678 1.00 56.12 246 PRO A N 1
ATOM 1898 C CA . PRO A 1 246 ? -22.718 -1.158 19.055 1.00 56.12 246 PRO A CA 1
ATOM 1899 C C . PRO A 1 246 ? -23.048 -2.638 19.341 1.00 56.12 246 PRO A C 1
ATOM 1901 O O . PRO A 1 246 ? -22.489 -3.196 20.285 1.00 56.12 246 PRO A O 1
ATOM 1904 N N . ASP A 1 247 ? -23.869 -3.294 18.516 1.00 59.38 247 ASP A N 1
ATOM 1905 C CA . ASP A 1 247 ? -24.347 -4.682 18.695 1.00 59.38 247 ASP A CA 1
ATOM 1906 C C . ASP A 1 247 ? -23.324 -5.737 18.244 1.00 59.38 247 ASP A C 1
ATOM 1908 O O . ASP A 1 247 ? -23.655 -6.721 17.573 1.00 59.38 247 ASP A O 1
ATOM 1912 N N . ALA A 1 248 ? -22.048 -5.506 18.564 1.00 55.62 248 ALA A N 1
ATOM 1913 C CA . ALA A 1 248 ? -20.930 -6.194 17.941 1.00 55.62 248 ALA A CA 1
ATOM 1914 C C . ALA A 1 248 ? -21.037 -7.703 18.095 1.00 55.62 248 ALA A C 1
ATOM 1916 O O . ALA A 1 248 ? -20.729 -8.282 19.133 1.00 55.62 248 ALA A O 1
ATOM 1917 N N . LYS A 1 249 ? -21.417 -8.335 16.984 1.00 77.00 249 LYS A N 1
ATOM 1918 C CA . LYS A 1 249 ? -21.283 -9.759 16.727 1.00 77.00 249 LYS A CA 1
ATOM 1919 C C . LYS A 1 249 ? -19.796 -10.091 16.707 1.00 77.00 249 LYS A C 1
ATOM 1921 O O . LYS A 1 249 ? -19.188 -10.188 15.647 1.00 77.00 249 LYS A O 1
ATOM 1926 N N . GLU A 1 250 ? -19.208 -10.234 17.889 1.00 80.69 250 GLU A N 1
ATOM 1927 C CA . GLU A 1 250 ? -17.788 -10.521 18.114 1.00 80.69 250 GLU A CA 1
ATOM 1928 C C . GLU A 1 250 ? -17.295 -11.680 17.233 1.00 80.69 250 GLU A C 1
ATOM 1930 O O . GLU A 1 250 ? -16.222 -11.608 16.635 1.00 80.69 250 GLU A O 1
ATOM 1935 N N . HIS A 1 251 ? -18.151 -12.685 17.023 1.00 85.25 251 HIS A N 1
ATOM 1936 C CA . HIS A 1 251 ? -17.904 -13.801 16.113 1.00 85.25 251 HIS A CA 1
ATOM 1937 C C . HIS A 1 251 ? -17.612 -13.383 14.661 1.00 85.25 251 HIS A C 1
ATOM 1939 O O . HIS A 1 251 ? -16.790 -14.026 14.016 1.00 85.25 251 HIS A O 1
ATOM 1945 N N . ILE A 1 252 ? -18.232 -12.318 14.134 1.00 86.94 252 ILE A N 1
ATOM 1946 C CA . ILE A 1 252 ? -17.953 -11.806 12.781 1.00 86.94 252 ILE A CA 1
ATOM 1947 C C . ILE A 1 252 ? -16.562 -11.178 12.733 1.00 86.94 252 ILE A C 1
ATOM 1949 O O . ILE A 1 252 ? -15.801 -11.464 11.813 1.00 86.94 252 ILE A O 1
ATOM 1953 N N . ILE A 1 253 ? -16.211 -10.356 13.726 1.00 86.44 253 ILE A N 1
ATOM 1954 C CA . ILE A 1 253 ? -14.891 -9.709 13.799 1.00 86.44 253 ILE A CA 1
ATOM 1955 C C . ILE A 1 253 ? -13.794 -10.775 13.884 1.00 86.44 253 ILE A C 1
ATOM 1957 O O . ILE A 1 253 ? -12.802 -10.705 13.156 1.00 86.44 253 ILE A O 1
ATOM 1961 N N . ILE A 1 254 ? -14.006 -11.798 14.715 1.00 87.25 254 ILE A N 1
ATOM 1962 C CA . ILE A 1 254 ? -13.101 -12.940 14.848 1.00 87.25 254 ILE A CA 1
ATOM 1963 C C . ILE A 1 254 ? -12.995 -13.714 13.528 1.00 87.25 254 ILE A C 1
ATOM 1965 O O . ILE A 1 254 ? -11.887 -13.966 13.052 1.00 87.25 254 ILE A O 1
ATOM 1969 N N . ALA A 1 255 ? -14.127 -14.054 12.905 1.00 90.50 255 ALA A N 1
ATOM 1970 C CA . ALA A 1 255 ? -14.152 -14.794 11.647 1.00 90.50 255 ALA A CA 1
ATOM 1971 C C . ALA A 1 255 ? -13.424 -14.043 10.524 1.00 90.50 255 ALA A C 1
ATOM 1973 O O . ALA A 1 255 ? -12.616 -14.637 9.812 1.00 90.50 255 ALA A O 1
ATOM 1974 N N . VAL A 1 256 ? -13.655 -12.733 10.397 1.00 91.00 256 VAL A N 1
ATOM 1975 C CA . VAL A 1 256 ? -12.981 -11.880 9.409 1.00 91.00 256 VAL A CA 1
ATOM 1976 C C . VAL A 1 256 ? -11.486 -11.761 9.712 1.00 91.00 256 VAL A C 1
ATOM 1978 O O . VAL A 1 256 ? -10.675 -11.869 8.795 1.00 91.00 256 VAL A O 1
ATOM 1981 N N . GLY A 1 257 ? -11.097 -11.648 10.986 1.00 90.81 257 GLY A N 1
ATOM 1982 C CA . GLY A 1 257 ? -9.695 -11.685 11.405 1.00 90.81 257 GLY A CA 1
ATOM 1983 C C . GLY A 1 257 ? -8.976 -12.962 10.956 1.00 90.81 257 GLY A C 1
ATOM 1984 O O . GLY A 1 257 ? -7.936 -12.885 10.295 1.00 90.81 257 GLY A O 1
ATOM 1985 N N . TYR A 1 258 ? -9.549 -14.134 11.248 1.00 92.69 258 TYR A N 1
ATOM 1986 C CA . TYR A 1 258 ? -8.989 -15.422 10.824 1.00 92.69 258 TYR A CA 1
ATOM 1987 C C . TYR A 1 258 ? -8.989 -15.599 9.305 1.00 92.69 258 TYR A C 1
ATOM 1989 O O . TYR A 1 258 ? -7.994 -16.066 8.751 1.00 92.69 258 TYR A O 1
ATOM 1997 N N . ALA A 1 259 ? -10.065 -15.201 8.621 1.00 94.62 259 ALA A N 1
ATOM 1998 C CA . ALA A 1 259 ? -10.147 -15.269 7.165 1.00 94.62 259 ALA A CA 1
ATOM 1999 C C . ALA A 1 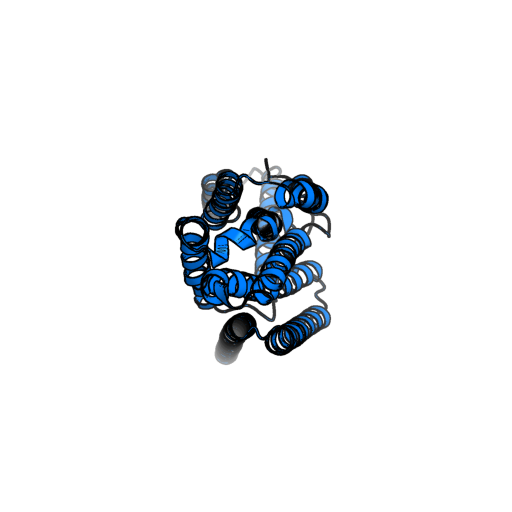259 ? -9.061 -14.408 6.502 1.00 94.62 259 ALA A C 1
ATOM 2001 O O . ALA A 1 259 ? -8.384 -14.874 5.587 1.00 94.62 259 ALA A O 1
ATOM 2002 N N . SER A 1 260 ? -8.835 -13.191 7.004 1.00 94.69 260 SER A N 1
ATOM 2003 C CA . SER A 1 260 ? -7.767 -12.302 6.542 1.00 94.69 260 SER A CA 1
ATOM 2004 C C . SER A 1 260 ? -6.377 -12.889 6.782 1.00 94.69 260 SER A C 1
ATOM 2006 O O . SER A 1 260 ? -5.535 -12.839 5.887 1.00 94.69 260 SER A O 1
ATOM 2008 N N . ALA A 1 261 ? -6.128 -13.490 7.951 1.00 94.12 261 ALA A N 1
ATOM 2009 C CA . ALA A 1 261 ? -4.855 -14.150 8.230 1.00 94.12 261 ALA A CA 1
ATOM 2010 C C . ALA A 1 261 ? -4.616 -15.341 7.287 1.00 94.12 261 ALA A C 1
ATOM 2012 O O . ALA A 1 261 ? -3.559 -15.425 6.664 1.00 94.12 261 ALA A O 1
ATOM 2013 N N . LEU A 1 262 ? -5.617 -16.211 7.111 1.00 96.25 262 LEU A N 1
ATOM 2014 C CA . LEU A 1 262 ? -5.542 -17.351 6.198 1.00 96.25 262 LEU A CA 1
ATOM 2015 C C . LEU A 1 262 ? -5.303 -16.900 4.753 1.00 96.25 262 LEU A C 1
ATOM 2017 O O . LEU A 1 262 ? -4.417 -17.427 4.081 1.00 96.25 262 LEU A O 1
ATOM 2021 N N . LEU A 1 263 ? -6.055 -15.903 4.281 1.00 96.50 263 LEU A N 1
ATOM 2022 C CA . LEU A 1 263 ? -5.912 -15.368 2.930 1.00 96.50 263 LEU A CA 1
ATOM 2023 C C . LEU A 1 263 ? -4.523 -14.755 2.714 1.00 96.50 263 LEU A C 1
ATOM 2025 O O . LEU A 1 263 ? -3.892 -15.032 1.696 1.00 96.50 263 LEU A O 1
ATOM 2029 N N . ALA A 1 264 ? -4.009 -13.985 3.677 1.00 95.94 264 ALA A N 1
ATOM 2030 C CA . ALA A 1 264 ? -2.646 -13.464 3.628 1.00 95.94 264 ALA A CA 1
ATOM 2031 C C . ALA A 1 264 ? -1.610 -14.599 3.566 1.00 95.94 264 ALA A C 1
ATOM 2033 O O . ALA A 1 264 ? -0.695 -14.535 2.749 1.00 95.94 264 ALA A O 1
ATOM 2034 N N . THR A 1 265 ? -1.764 -15.670 4.351 1.00 96.69 265 THR A N 1
ATOM 2035 C CA . THR A 1 265 ? -0.866 -16.834 4.289 1.00 96.69 265 THR A CA 1
ATOM 2036 C C . THR A 1 265 ? -0.913 -17.507 2.920 1.00 96.69 265 THR A C 1
ATOM 2038 O O . THR A 1 265 ? 0.139 -17.754 2.330 1.00 96.69 265 THR A O 1
ATOM 2041 N N . VAL A 1 266 ? -2.110 -17.758 2.382 1.00 97.19 266 VAL A N 1
ATOM 2042 C CA . VAL A 1 266 ? -2.284 -18.372 1.058 1.00 97.19 266 VAL A CA 1
ATOM 2043 C C . VAL A 1 266 ? -1.649 -17.505 -0.025 1.00 97.19 266 VAL A C 1
ATOM 2045 O O . VAL A 1 266 ? -0.903 -18.029 -0.851 1.00 97.19 266 VAL A O 1
ATOM 2048 N N . LEU A 1 267 ? -1.878 -16.189 -0.011 1.00 95.62 267 LEU A N 1
ATOM 2049 C CA . LEU A 1 267 ? -1.270 -15.258 -0.964 1.00 95.62 267 LEU A CA 1
ATOM 2050 C C . LEU A 1 267 ? 0.255 -15.211 -0.823 1.00 95.62 267 LEU A C 1
ATOM 2052 O O . LEU A 1 267 ? 0.952 -15.242 -1.833 1.00 95.62 267 LEU A O 1
ATOM 2056 N N . GLY A 1 268 ? 0.772 -15.174 0.408 1.00 95.31 268 GLY A N 1
ATOM 2057 C CA . GLY A 1 268 ? 2.205 -15.201 0.712 1.00 95.31 268 GLY A CA 1
ATOM 2058 C C . GLY A 1 268 ? 2.896 -16.420 0.141 1.00 95.31 268 GLY A C 1
ATOM 2059 O O . GLY A 1 268 ? 3.808 -16.286 -0.667 1.00 95.31 268 GLY A O 1
ATOM 2060 N N . VAL A 1 269 ? 2.407 -17.606 0.501 1.00 96.88 269 VAL A N 1
ATOM 2061 C CA . VAL A 1 269 ? 2.932 -18.881 0.003 1.00 96.88 269 VAL A CA 1
ATOM 2062 C C . VAL A 1 269 ? 2.799 -18.949 -1.520 1.00 96.88 269 VAL A C 1
ATOM 2064 O O . VAL A 1 269 ? 3.782 -19.204 -2.214 1.00 96.88 269 VAL A O 1
ATOM 2067 N N . SER A 1 270 ? 1.615 -18.655 -2.065 1.00 96.06 270 SER A N 1
ATOM 2068 C CA . SER A 1 270 ? 1.356 -18.782 -3.503 1.00 96.06 270 SER A CA 1
ATOM 2069 C C . SER A 1 270 ? 2.244 -17.857 -4.329 1.00 96.06 270 SER A C 1
ATOM 2071 O O . SER A 1 270 ? 2.900 -18.319 -5.254 1.00 96.06 270 SER A O 1
ATOM 2073 N N . ILE A 1 271 ? 2.314 -16.564 -4.005 1.00 94.44 271 ILE A N 1
ATOM 2074 C CA . ILE A 1 271 ? 3.138 -15.615 -4.767 1.00 94.44 271 ILE A CA 1
ATOM 2075 C C . ILE A 1 271 ? 4.622 -15.925 -4.568 1.00 94.44 271 ILE A C 1
ATOM 2077 O O . ILE A 1 271 ? 5.372 -15.904 -5.541 1.00 94.44 271 ILE A O 1
ATOM 2081 N N . THR A 1 272 ? 5.060 -16.297 -3.364 1.00 96.06 272 THR A N 1
ATOM 2082 C CA . THR A 1 272 ? 6.465 -16.651 -3.142 1.00 96.06 272 THR A CA 1
ATOM 2083 C C . THR A 1 272 ? 6.912 -17.842 -3.968 1.00 96.06 272 THR A C 1
ATOM 2085 O O . THR A 1 272 ? 7.964 -17.744 -4.590 1.00 96.06 272 THR A O 1
ATOM 2088 N N . PHE A 1 273 ? 6.132 -18.921 -4.041 1.00 96.19 273 PHE A N 1
ATOM 2089 C CA . PHE A 1 273 ? 6.547 -20.113 -4.785 1.00 96.19 273 PHE A CA 1
ATOM 2090 C C . PHE A 1 273 ? 6.192 -20.050 -6.275 1.00 96.19 273 PHE A C 1
ATOM 2092 O O . PHE A 1 273 ? 7.031 -20.366 -7.112 1.00 96.19 273 PHE A O 1
ATOM 2099 N N . VAL A 1 274 ? 4.990 -19.595 -6.642 1.00 93.94 274 VAL A N 1
ATOM 2100 C CA . VAL A 1 274 ? 4.548 -19.549 -8.052 1.00 93.94 274 VAL A CA 1
ATOM 2101 C C . VAL A 1 274 ? 5.235 -18.423 -8.822 1.00 93.94 274 VAL A C 1
ATOM 2103 O O . VAL A 1 274 ? 5.493 -18.562 -10.017 1.00 93.94 274 VAL A O 1
ATOM 2106 N N . LYS A 1 275 ? 5.525 -17.293 -8.165 1.00 90.31 275 LYS A N 1
ATOM 2107 C CA . LYS A 1 275 ? 6.226 -16.158 -8.786 1.00 90.31 275 LYS A CA 1
ATOM 2108 C C . LYS A 1 275 ? 7.698 -16.091 -8.398 1.00 90.31 275 LYS A C 1
ATOM 2110 O O . LYS A 1 275 ? 8.351 -15.137 -8.805 1.00 90.31 275 LYS A O 1
ATOM 2115 N N . ASP A 1 276 ? 8.217 -17.069 -7.647 1.00 92.00 276 ASP A N 1
ATOM 2116 C CA . ASP A 1 276 ? 9.600 -17.094 -7.150 1.00 92.00 276 ASP A CA 1
ATOM 2117 C C . ASP A 1 276 ? 9.998 -15.710 -6.592 1.00 92.00 276 ASP A C 1
ATOM 2119 O O . ASP A 1 276 ? 10.905 -15.019 -7.067 1.00 92.00 276 ASP A O 1
ATOM 2123 N N . SER A 1 277 ? 9.168 -15.246 -5.653 1.00 94.06 277 SER A N 1
ATOM 2124 C CA . SER A 1 277 ? 9.253 -13.933 -5.018 1.00 94.06 277 SER A CA 1
ATOM 2125 C C . SER A 1 277 ? 9.429 -14.092 -3.505 1.00 94.06 277 SER A C 1
ATOM 2127 O O . SER A 1 277 ? 8.476 -13.933 -2.728 1.00 94.06 277 SER A O 1
ATOM 2129 N N . PRO A 1 278 ? 10.649 -14.422 -3.046 1.00 95.62 278 PRO A N 1
ATOM 2130 C CA . PRO A 1 278 ? 10.926 -14.562 -1.619 1.00 95.62 278 PRO A CA 1
ATOM 2131 C C . PRO A 1 278 ? 10.764 -13.233 -0.875 1.00 95.62 278 PRO A C 1
ATOM 2133 O O . PRO A 1 278 ? 10.354 -13.230 0.279 1.00 95.62 278 PRO A O 1
ATOM 2136 N N . VAL A 1 279 ? 11.015 -12.101 -1.544 1.00 96.81 279 VAL A N 1
ATOM 2137 C CA . VAL A 1 279 ? 10.851 -10.757 -0.967 1.00 96.81 279 VAL A CA 1
ATOM 2138 C C . VAL A 1 279 ? 9.398 -10.496 -0.570 1.00 96.81 279 VAL A C 1
ATOM 2140 O O . VAL A 1 279 ? 9.152 -10.034 0.540 1.00 96.81 279 VAL A O 1
ATOM 2143 N N . TYR A 1 280 ? 8.436 -10.848 -1.431 1.00 97.25 280 TYR A N 1
ATOM 2144 C CA . TYR A 1 280 ? 7.012 -10.709 -1.124 1.00 97.25 280 TYR A CA 1
ATOM 2145 C C . TYR A 1 280 ? 6.636 -11.519 0.126 1.00 97.25 280 TYR A C 1
ATOM 2147 O O . TYR A 1 280 ? 6.069 -10.982 1.077 1.00 97.25 280 TYR A O 1
ATOM 2155 N N . GLY A 1 281 ? 7.028 -12.796 0.169 1.00 97.38 281 GLY A N 1
ATOM 2156 C CA . GLY A 1 281 ? 6.766 -13.678 1.311 1.00 97.38 281 GLY A CA 1
ATOM 2157 C C . GLY A 1 281 ? 7.440 -13.212 2.597 1.00 97.38 281 GLY A C 1
ATOM 2158 O O . GLY A 1 281 ? 6.814 -13.234 3.654 1.00 97.38 281 GLY A O 1
ATOM 2159 N N . ALA A 1 282 ? 8.681 -12.727 2.514 1.00 98.00 282 ALA A N 1
ATOM 2160 C CA . ALA A 1 282 ? 9.406 -12.168 3.651 1.00 98.00 282 ALA A CA 1
ATOM 2161 C C . ALA A 1 282 ? 8.701 -10.929 4.220 1.00 98.00 282 ALA A C 1
ATOM 2163 O O . ALA A 1 282 ? 8.595 -10.789 5.438 1.00 98.00 282 ALA A O 1
ATOM 2164 N N . THR A 1 283 ? 8.154 -10.062 3.363 1.00 98.12 283 THR A N 1
ATOM 2165 C CA . THR A 1 283 ? 7.335 -8.929 3.809 1.00 98.12 283 THR A CA 1
ATOM 2166 C C . THR A 1 283 ? 6.069 -9.383 4.536 1.00 98.12 283 THR A C 1
ATOM 2168 O O . THR A 1 283 ? 5.729 -8.818 5.577 1.00 98.12 283 THR A O 1
ATOM 2171 N N . LEU A 1 284 ? 5.388 -10.422 4.047 1.00 97.25 284 LEU A N 1
ATOM 2172 C CA . LEU A 1 284 ? 4.215 -10.970 4.731 1.00 97.25 284 LEU A CA 1
ATOM 2173 C C . LEU A 1 284 ? 4.581 -11.614 6.073 1.00 97.25 284 LEU A C 1
ATOM 2175 O O . LEU A 1 284 ? 3.894 -11.386 7.067 1.00 97.25 284 LEU A O 1
ATOM 2179 N N . ALA A 1 285 ? 5.685 -12.360 6.131 1.00 97.81 285 ALA A N 1
ATOM 2180 C CA . ALA A 1 285 ? 6.195 -12.938 7.372 1.00 97.81 285 ALA A CA 1
ATOM 2181 C C . ALA A 1 285 ? 6.534 -11.851 8.407 1.00 97.81 285 ALA A C 1
ATOM 2183 O O . ALA A 1 285 ? 6.165 -11.975 9.575 1.00 97.81 285 ALA A O 1
ATOM 2184 N N . PHE A 1 286 ? 7.163 -10.754 7.974 1.00 98.19 286 PHE A N 1
ATOM 2185 C CA . PHE A 1 286 ? 7.426 -9.582 8.810 1.00 98.19 286 PHE A CA 1
ATOM 2186 C C . PHE A 1 286 ? 6.125 -8.974 9.360 1.00 98.19 286 PHE A C 1
ATOM 2188 O O . PHE A 1 286 ? 6.024 -8.707 10.559 1.00 98.19 286 PHE A O 1
ATOM 2195 N N . ALA A 1 287 ? 5.104 -8.808 8.513 1.00 96.69 287 ALA A N 1
ATOM 2196 C CA . ALA A 1 287 ? 3.811 -8.272 8.930 1.00 96.69 287 ALA A CA 1
ATOM 2197 C C . ALA A 1 287 ? 3.082 -9.198 9.922 1.00 96.69 287 ALA A C 1
ATOM 2199 O O . ALA A 1 287 ? 2.520 -8.721 10.909 1.00 96.69 287 ALA A O 1
ATOM 2200 N N . PHE A 1 288 ? 3.137 -10.519 9.723 1.00 96.00 288 PHE A N 1
ATOM 2201 C CA . PHE A 1 288 ? 2.578 -11.485 10.671 1.00 96.00 288 PHE A CA 1
ATOM 2202 C C . PHE A 1 288 ? 3.302 -11.481 12.014 1.00 96.00 288 PHE A C 1
ATOM 2204 O O . PHE A 1 288 ? 2.640 -11.489 13.050 1.00 96.00 288 PHE A O 1
ATOM 2211 N N . ALA A 1 289 ? 4.636 -11.423 12.014 1.00 97.12 289 ALA A N 1
ATOM 2212 C CA . ALA A 1 289 ? 5.416 -11.326 13.246 1.00 97.12 289 ALA A CA 1
ATOM 2213 C C . ALA A 1 289 ? 5.026 -10.077 14.054 1.00 97.12 289 ALA A C 1
ATOM 2215 O O . ALA A 1 289 ? 4.830 -10.151 15.267 1.00 97.12 289 ALA A O 1
ATOM 2216 N N . ALA A 1 290 ? 4.829 -8.947 13.373 1.00 95.12 290 ALA A N 1
ATOM 2217 C CA . ALA A 1 290 ? 4.327 -7.726 13.989 1.00 95.12 290 ALA A CA 1
ATOM 2218 C C . ALA A 1 290 ? 2.901 -7.856 14.541 1.00 95.12 290 ALA A C 1
ATOM 2220 O O . ALA A 1 290 ? 2.628 -7.378 15.642 1.00 95.12 290 ALA A O 1
ATOM 2221 N N . CYS A 1 291 ? 1.991 -8.492 13.801 1.00 93.44 291 CYS A N 1
ATOM 2222 C CA . CYS A 1 291 ? 0.619 -8.729 14.256 1.00 93.44 291 CYS A CA 1
ATOM 2223 C C . CYS A 1 291 ? 0.574 -9.651 15.482 1.00 93.44 291 CYS A C 1
ATOM 2225 O O . CYS A 1 291 ? -0.169 -9.389 16.424 1.00 93.44 291 CYS A O 1
ATOM 2227 N N . ALA A 1 292 ? 1.402 -10.697 15.502 1.00 94.25 292 ALA A N 1
ATOM 2228 C CA . ALA A 1 292 ? 1.515 -11.606 16.637 1.00 94.25 292 ALA A CA 1
ATOM 2229 C C . ALA A 1 292 ? 2.072 -10.901 17.887 1.00 94.25 292 ALA A C 1
ATOM 2231 O O . ALA A 1 292 ? 1.539 -11.083 18.983 1.00 94.25 292 ALA A O 1
ATOM 2232 N N . ASP A 1 293 ? 3.105 -10.060 17.737 1.00 94.06 293 ASP A N 1
ATOM 2233 C CA . ASP A 1 293 ? 3.626 -9.235 18.838 1.00 94.06 293 ASP A CA 1
ATOM 2234 C C . ASP A 1 293 ? 2.569 -8.239 19.346 1.00 94.06 293 ASP A C 1
ATOM 2236 O O . ASP A 1 293 ? 2.378 -8.099 20.555 1.00 94.06 293 ASP A O 1
ATOM 2240 N N . GLY A 1 294 ? 1.839 -7.586 18.437 1.00 89.31 294 GLY A N 1
ATOM 2241 C CA . GLY A 1 294 ? 0.740 -6.681 18.781 1.00 89.31 294 GLY A CA 1
ATOM 2242 C C . GLY A 1 294 ? -0.356 -7.369 19.598 1.00 89.31 294 GLY A C 1
ATOM 2243 O O . GLY A 1 294 ? -0.697 -6.894 20.682 1.00 89.31 294 GLY A O 1
ATOM 2244 N N . LEU A 1 295 ? -0.825 -8.536 19.145 1.00 89.25 295 LEU A N 1
ATOM 2245 C CA . LEU A 1 295 ? -1.822 -9.340 19.857 1.00 89.25 295 LEU A CA 1
ATOM 2246 C C . LEU A 1 295 ? -1.328 -9.775 21.244 1.00 89.25 295 LEU A C 1
ATOM 2248 O O . LEU A 1 295 ? -2.044 -9.630 22.234 1.00 89.25 295 LEU A O 1
ATOM 2252 N N . LYS A 1 296 ? -0.081 -10.253 21.352 1.00 91.50 296 LYS A N 1
ATOM 2253 C CA . LYS A 1 296 ? 0.512 -10.661 22.637 1.00 91.50 296 LYS A CA 1
ATOM 2254 C C . LYS A 1 296 ? 0.542 -9.513 23.648 1.00 91.50 296 LYS A C 1
ATOM 2256 O O . LYS A 1 296 ? 0.300 -9.727 24.837 1.00 91.50 296 LYS A O 1
ATOM 2261 N N . ARG A 1 297 ? 0.860 -8.296 23.195 1.00 87.94 297 ARG A N 1
ATOM 2262 C CA . ARG A 1 297 ? 0.866 -7.100 24.050 1.00 87.94 297 ARG A CA 1
ATOM 2263 C C . ARG A 1 297 ? -0.533 -6.754 24.539 1.00 87.94 297 ARG A C 1
ATOM 2265 O O . ARG A 1 297 ? -0.666 -6.376 25.698 1.00 87.94 297 ARG A O 1
ATOM 2272 N N . GLU A 1 298 ? -1.541 -6.888 23.686 1.00 84.69 298 GLU A N 1
ATOM 2273 C CA . GLU A 1 298 ? -2.921 -6.575 24.052 1.00 84.69 298 GLU A CA 1
ATOM 2274 C C . GLU A 1 298 ? -3.482 -7.571 25.071 1.00 84.69 298 GLU A C 1
ATOM 2276 O O . GLU A 1 298 ? -3.988 -7.156 26.111 1.00 84.69 298 GLU A O 1
ATOM 2281 N N . LEU A 1 299 ? -3.248 -8.872 24.865 1.00 87.00 299 LEU A N 1
ATOM 2282 C CA . LEU A 1 299 ? -3.613 -9.909 25.836 1.00 87.00 299 LEU A CA 1
ATOM 2283 C C . LEU A 1 299 ? -2.973 -9.657 27.210 1.00 87.00 299 LEU A C 1
ATOM 2285 O O . LEU A 1 299 ? -3.645 -9.729 28.234 1.00 87.00 299 LEU A O 1
ATOM 2289 N N . LYS A 1 300 ? -1.685 -9.283 27.249 1.00 87.31 300 LYS A N 1
ATOM 2290 C CA . LYS A 1 300 ? -0.997 -8.973 28.512 1.00 87.31 300 LYS A CA 1
ATOM 2291 C C . LYS A 1 300 ? -1.635 -7.789 29.249 1.00 87.31 300 LYS A C 1
ATOM 2293 O O . LYS A 1 300 ? -1.691 -7.806 30.479 1.00 87.31 300 LYS A O 1
ATOM 2298 N N . LYS A 1 301 ? -2.080 -6.755 28.527 1.00 83.25 301 LYS A N 1
ATOM 2299 C CA . LYS A 1 301 ? -2.768 -5.603 29.131 1.00 83.25 301 LYS A CA 1
ATOM 2300 C C . LYS A 1 301 ? -4.117 -6.007 29.716 1.00 83.25 301 LYS A C 1
ATOM 2302 O O . LYS A 1 301 ? -4.394 -5.611 30.841 1.00 83.25 301 LYS A O 1
ATOM 2307 N N . GLN A 1 302 ? -4.899 -6.808 28.990 1.00 80.75 302 GLN A N 1
ATOM 2308 C CA . GLN A 1 302 ? -6.195 -7.310 29.459 1.00 80.75 302 GLN A CA 1
ATOM 2309 C C . GLN A 1 302 ? -6.038 -8.109 30.758 1.00 80.75 302 GLN A C 1
ATOM 2311 O O . GLN A 1 302 ? -6.614 -7.731 31.770 1.00 80.75 302 GLN A O 1
ATOM 2316 N N . THR A 1 303 ? -5.131 -9.092 30.796 1.00 84.31 303 THR A N 1
ATOM 2317 C CA . THR A 1 303 ? -4.873 -9.877 32.020 1.00 84.31 303 THR A CA 1
ATOM 2318 C C . THR A 1 303 ? -4.411 -9.013 33.198 1.00 84.31 303 THR A C 1
ATOM 2320 O O . THR A 1 303 ? -4.746 -9.282 34.346 1.00 84.31 303 THR 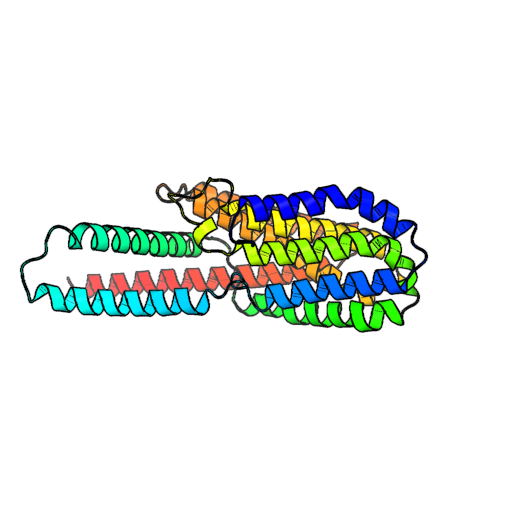A O 1
ATOM 2323 N N . SER A 1 304 ? -3.628 -7.962 32.932 1.00 84.56 304 SER A N 1
ATOM 2324 C CA . SER A 1 304 ? -3.149 -7.057 33.986 1.00 84.56 304 SER A CA 1
ATOM 2325 C C . SER A 1 304 ? -4.273 -6.171 34.541 1.00 84.56 304 SER A C 1
ATOM 2327 O O . SER A 1 304 ? -4.243 -5.817 35.716 1.00 84.56 304 SER A O 1
ATOM 2329 N N . PHE A 1 305 ? -5.246 -5.802 33.704 1.00 78.69 305 PHE A N 1
ATOM 2330 C CA . PHE A 1 305 ? -6.432 -5.051 34.115 1.00 78.69 305 PHE A CA 1
ATOM 2331 C C . PHE A 1 305 ? -7.368 -5.910 34.972 1.00 78.69 305 PHE A C 1
ATOM 2333 O O . PHE A 1 305 ? -7.805 -5.451 36.025 1.00 78.69 305 PHE A O 1
ATOM 2340 N N . ASP A 1 306 ? -7.597 -7.161 34.571 1.00 79.50 306 ASP A N 1
ATOM 2341 C CA . ASP A 1 306 ? -8.448 -8.100 35.309 1.00 79.50 306 ASP A CA 1
ATOM 2342 C C . ASP A 1 306 ? -7.881 -8.388 36.708 1.00 79.50 306 ASP A C 1
ATOM 2344 O O . ASP A 1 306 ? -8.577 -8.201 37.704 1.00 79.50 306 ASP A O 1
ATOM 2348 N N . ASN A 1 307 ? -6.579 -8.690 36.806 1.00 84.75 307 ASN A N 1
ATOM 2349 C CA . ASN A 1 307 ? -5.917 -8.931 38.095 1.00 84.75 307 ASN A CA 1
ATOM 2350 C C . ASN A 1 307 ? -6.011 -7.727 39.051 1.00 84.75 307 ASN A C 1
ATOM 2352 O O . ASN A 1 307 ? -6.216 -7.895 40.250 1.00 84.75 307 ASN A O 1
ATOM 2356 N N . ASN A 1 308 ? -5.868 -6.500 38.535 1.00 83.50 308 ASN A N 1
ATOM 2357 C CA . ASN A 1 308 ? -5.989 -5.296 39.361 1.00 83.50 308 ASN A CA 1
ATOM 2358 C C . ASN A 1 308 ? -7.422 -5.090 39.875 1.00 83.50 308 ASN A C 1
ATOM 2360 O O . ASN A 1 308 ? -7.598 -4.592 40.986 1.00 83.50 308 ASN A O 1
ATOM 2364 N N . ASN A 1 309 ? -8.440 -5.446 39.088 1.00 79.62 309 ASN A N 1
ATOM 2365 C CA . ASN A 1 309 ? -9.833 -5.337 39.519 1.00 79.62 309 ASN A CA 1
ATOM 2366 C C . ASN A 1 309 ? -10.167 -6.368 40.604 1.00 79.62 309 ASN A C 1
ATOM 2368 O O . ASN A 1 309 ? -10.842 -6.022 41.574 1.00 79.62 309 ASN A O 1
ATOM 2372 N N . ASP A 1 310 ? -9.640 -7.588 40.492 1.00 80.81 310 ASP A N 1
ATOM 2373 C CA . ASP A 1 310 ? -9.797 -8.626 41.516 1.00 80.81 310 ASP A CA 1
ATOM 2374 C C . ASP A 1 310 ? -9.139 -8.215 42.847 1.00 80.81 310 ASP A C 1
ATOM 2376 O O . ASP A 1 310 ? -9.731 -8.370 43.919 1.00 80.81 310 ASP A O 1
ATOM 2380 N N . ASP A 1 311 ? -7.958 -7.591 42.798 1.00 80.00 311 ASP A N 1
ATOM 2381 C CA . ASP A 1 311 ? -7.274 -7.039 43.977 1.00 80.00 311 ASP A CA 1
ATOM 2382 C C . ASP A 1 311 ? -8.057 -5.891 44.644 1.00 80.00 311 ASP A C 1
ATOM 2384 O O . ASP A 1 311 ? -7.995 -5.704 45.863 1.00 80.00 311 ASP A O 1
ATOM 2388 N N . VAL A 1 312 ? -8.788 -5.089 43.865 1.00 79.12 312 VAL A N 1
ATOM 2389 C CA . VAL A 1 312 ? -9.641 -4.013 44.399 1.00 79.12 312 VAL A CA 1
ATOM 2390 C C . VAL A 1 312 ? -10.895 -4.592 45.049 1.00 79.12 312 VAL A C 1
ATOM 2392 O O . VAL A 1 312 ? -11.255 -4.170 46.148 1.00 79.12 312 VAL A O 1
ATOM 2395 N N . LEU A 1 313 ? -11.535 -5.576 44.412 1.00 72.94 313 LEU A N 1
ATOM 2396 C CA . LEU A 1 313 ? -12.727 -6.236 44.948 1.00 72.94 313 LEU A CA 1
ATOM 2397 C C . LEU A 1 313 ? -12.419 -7.006 46.238 1.00 72.94 313 LEU A C 1
ATOM 2399 O O . LEU A 1 313 ? -13.186 -6.916 47.191 1.00 72.94 313 LEU A O 1
ATOM 2403 N N . THR A 1 314 ? -11.275 -7.690 46.304 1.00 78.31 314 THR A N 1
ATOM 2404 C CA . THR A 1 314 ? -10.836 -8.417 47.510 1.00 78.31 314 THR A CA 1
ATOM 2405 C C . THR A 1 314 ? -10.434 -7.502 48.668 1.00 78.31 314 THR A C 1
ATOM 2407 O O . THR A 1 314 ? -10.580 -7.890 49.821 1.00 78.31 314 THR A O 1
ATOM 2410 N N . LYS A 1 315 ? -9.956 -6.277 48.405 1.00 78.88 315 LYS A N 1
ATOM 2411 C CA . LYS A 1 315 ? -9.686 -5.275 49.457 1.00 78.88 315 LYS A CA 1
ATOM 2412 C C . LYS A 1 315 ? -10.937 -4.549 49.953 1.00 78.88 315 LYS A C 1
ATOM 2414 O O . LYS A 1 315 ? -10.878 -3.911 51.002 1.00 78.88 315 LYS A O 1
ATOM 2419 N N . ALA A 1 316 ? -12.026 -4.584 49.188 1.00 70.06 316 ALA A N 1
ATOM 2420 C CA . ALA A 1 316 ? -13.285 -3.925 49.529 1.00 70.06 316 ALA A CA 1
ATOM 2421 C C . ALA A 1 316 ? -14.247 -4.813 50.346 1.00 70.06 316 ALA A C 1
ATOM 2423 O O . ALA A 1 316 ? -15.213 -4.286 50.898 1.00 70.06 316 ALA A O 1
ATOM 2424 N N . SER A 1 317 ? -13.995 -6.127 50.412 1.00 67.38 317 SER A N 1
ATOM 2425 C CA . SER A 1 317 ? -14.743 -7.122 51.201 1.00 67.38 317 SER A CA 1
ATOM 2426 C C . SER A 1 317 ? -14.123 -7.371 52.571 1.00 67.38 317 SER A C 1
ATOM 2428 O O . SER A 1 317 ? -14.891 -7.472 53.551 1.00 67.38 317 SER A O 1
#